Protein AF-A0A1I7V4G0-F1 (afdb_monomer_lite)

Radius of gyration: 18.28 Å; chains: 1; bounding box: 45×37×47 Å

pLDDT: mean 82.53, std 12.0, range [44.81, 97.88]

Organism: NCBI:txid1561998

Structure (mmCIF, N/CA/C/O backbone):
data_AF-A0A1I7V4G0-F1
#
_entry.id   AF-A0A1I7V4G0-F1
#
loop_
_atom_site.group_PDB
_atom_site.id
_atom_site.type_symbol
_atom_site.label_atom_id
_atom_site.label_alt_id
_atom_site.label_comp_id
_atom_site.label_asym_id
_atom_site.label_entity_id
_atom_site.label_seq_id
_atom_site.pdbx_PDB_ins_code
_atom_site.Cartn_x
_atom_site.Cartn_y
_atom_site.Cartn_z
_atom_site.occupancy
_atom_site.B_iso_or_equiv
_atom_site.auth_seq_id
_atom_site.auth_comp_id
_atom_site.auth_asym_id
_atom_site.auth_atom_id
_atom_site.pdbx_PDB_model_num
ATOM 1 N N . MET A 1 1 ? -19.774 11.428 7.472 1.00 60.38 1 MET A N 1
ATOM 2 C CA . MET A 1 1 ? -20.225 10.321 8.338 1.00 60.38 1 MET A CA 1
ATOM 3 C C . MET A 1 1 ? -19.635 10.553 9.718 1.00 60.38 1 MET A C 1
ATOM 5 O O . MET A 1 1 ? -18.481 10.967 9.765 1.00 60.38 1 MET A O 1
ATOM 9 N N . SER A 1 2 ? -20.416 10.386 10.789 1.00 69.69 2 SER A N 1
ATOM 10 C CA . SER A 1 2 ? -19.942 10.648 12.156 1.00 69.69 2 SER A CA 1
ATOM 11 C C . SER A 1 2 ? -19.118 9.472 12.679 1.00 69.69 2 SER A C 1
ATOM 13 O O . SER A 1 2 ? -19.376 8.321 12.309 1.00 69.69 2 SER A O 1
ATOM 15 N N . ARG A 1 3 ? -18.113 9.750 13.514 1.00 74.88 3 ARG A N 1
ATOM 16 C CA . ARG A 1 3 ? -17.252 8.720 14.119 1.00 74.88 3 ARG A CA 1
ATOM 17 C C . ARG A 1 3 ? -18.061 7.726 14.955 1.00 74.88 3 ARG A C 1
ATOM 19 O O . ARG A 1 3 ? -17.821 6.525 14.888 1.00 74.88 3 ARG A O 1
ATOM 26 N N . GLU A 1 4 ? -19.052 8.223 15.680 1.00 77.31 4 GLU A N 1
ATOM 27 C CA . GLU A 1 4 ? -19.886 7.466 16.611 1.00 77.31 4 GLU A CA 1
ATOM 28 C C . GLU A 1 4 ? -20.729 6.416 15.875 1.00 77.31 4 GLU A C 1
ATOM 30 O O . GLU A 1 4 ? -20.828 5.269 16.314 1.00 77.31 4 GLU A O 1
ATOM 35 N N . LEU A 1 5 ? -21.283 6.774 14.709 1.00 77.62 5 LEU A N 1
ATOM 36 C CA . LEU A 1 5 ? -22.025 5.835 13.865 1.00 77.62 5 LEU A CA 1
ATOM 37 C C . LEU A 1 5 ? -21.110 4.751 13.291 1.00 77.62 5 LEU A C 1
ATOM 39 O O . LEU A 1 5 ? -21.495 3.582 13.271 1.00 77.62 5 LEU A O 1
ATOM 43 N N . VAL A 1 6 ? -19.901 5.121 12.857 1.00 80.44 6 VAL A N 1
ATOM 44 C CA . VAL A 1 6 ? -18.903 4.166 12.351 1.00 80.44 6 VAL A CA 1
ATOM 45 C C . VAL A 1 6 ? -18.515 3.170 13.443 1.00 80.44 6 VAL A C 1
ATOM 47 O O . VAL A 1 6 ? -18.574 1.964 13.206 1.00 80.44 6 VAL A O 1
ATOM 50 N N . ASP A 1 7 ? -18.207 3.641 14.653 1.00 82.88 7 ASP A N 1
ATOM 51 C CA . ASP A 1 7 ? -17.859 2.776 15.788 1.00 82.88 7 ASP A CA 1
ATOM 52 C C . ASP A 1 7 ? -19.027 1.857 16.194 1.00 82.88 7 ASP A C 1
ATOM 54 O O . ASP A 1 7 ? -18.824 0.671 16.475 1.00 82.88 7 ASP A O 1
ATOM 58 N N . MET A 1 8 ? -20.268 2.356 16.152 1.00 84.38 8 MET A N 1
ATOM 59 C CA . MET A 1 8 ? -21.464 1.543 16.395 1.00 84.38 8 MET A CA 1
ATOM 60 C C . MET A 1 8 ? -21.638 0.442 15.338 1.00 84.38 8 MET A C 1
ATOM 62 O O . MET A 1 8 ? -21.886 -0.711 15.698 1.00 84.38 8 MET A O 1
ATOM 66 N N . MET A 1 9 ? -21.503 0.770 14.047 1.00 86.56 9 MET A N 1
ATOM 67 C CA . MET A 1 9 ? -21.600 -0.194 12.939 1.00 86.56 9 MET A CA 1
ATOM 68 C C . MET A 1 9 ? -20.532 -1.280 13.057 1.00 86.56 9 MET A C 1
ATOM 70 O O . MET A 1 9 ? -20.836 -2.471 12.997 1.00 86.56 9 MET A O 1
ATOM 74 N N . ILE A 1 10 ? -19.294 -0.858 13.306 1.00 88.19 10 ILE A N 1
ATOM 75 C CA . ILE A 1 10 ? -18.145 -1.724 13.548 1.00 88.19 10 ILE A CA 1
ATOM 76 C C . ILE A 1 10 ? -18.443 -2.741 14.655 1.00 88.19 10 ILE A C 1
ATOM 78 O O . ILE A 1 10 ? -18.275 -3.947 14.452 1.00 88.19 10 ILE A O 1
ATOM 82 N N . LYS A 1 11 ? -18.919 -2.264 15.813 1.00 87.25 11 LYS A N 1
ATOM 83 C CA . LYS A 1 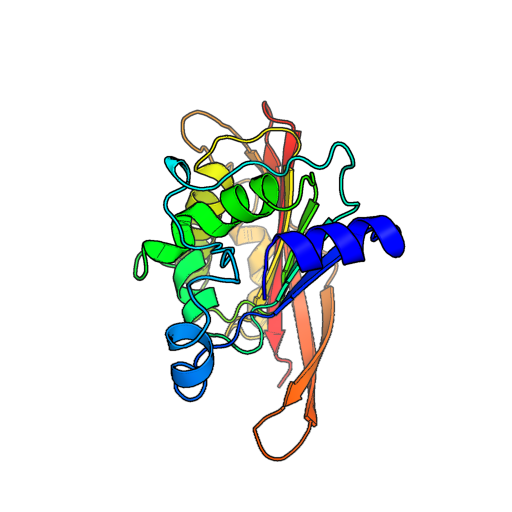11 ? -19.200 -3.111 16.978 1.00 87.25 11 LYS A CA 1
ATOM 84 C C . LYS A 1 11 ? -20.383 -4.043 16.726 1.00 87.25 11 LYS A C 1
ATOM 86 O O . LYS A 1 11 ? -20.306 -5.226 17.054 1.00 87.25 11 LYS A O 1
ATOM 91 N N . LYS A 1 12 ? -21.467 -3.530 16.135 1.00 90.88 12 LYS A N 1
ATOM 92 C CA . LYS A 1 12 ? -22.700 -4.289 15.875 1.00 90.88 12 LYS A CA 1
ATOM 93 C C . LYS A 1 12 ? -22.481 -5.420 14.874 1.00 90.88 12 LYS A C 1
ATOM 95 O O . LYS A 1 12 ? -22.996 -6.515 15.079 1.00 90.88 12 LYS A O 1
ATOM 100 N N . TRP A 1 13 ? -21.720 -5.165 13.813 1.00 92.06 13 TRP A N 1
ATOM 101 C CA . TRP A 1 13 ? -21.499 -6.132 12.734 1.00 92.06 13 TRP A CA 1
ATOM 102 C C . TRP A 1 13 ? -20.205 -6.933 12.871 1.00 92.06 13 TRP A C 1
ATOM 104 O O . TRP A 1 13 ? -19.924 -7.758 12.007 1.00 92.06 13 TRP A O 1
ATOM 114 N N . LYS A 1 14 ? -19.435 -6.729 13.951 1.00 90.19 14 LYS A N 1
ATOM 115 C CA . LYS A 1 14 ? -18.144 -7.400 14.190 1.00 90.19 14 LYS A CA 1
ATOM 116 C C . LYS A 1 14 ? -17.227 -7.286 12.967 1.00 90.19 14 LYS A C 1
ATOM 118 O O . LYS A 1 14 ? -16.697 -8.279 12.468 1.00 90.19 14 LYS A O 1
ATOM 123 N N . VAL A 1 15 ? -17.110 -6.062 12.456 1.00 91.62 15 VAL A N 1
ATOM 124 C CA . VAL A 1 15 ? -16.380 -5.761 11.222 1.00 91.62 15 VAL A CA 1
ATOM 125 C C . VAL A 1 15 ? -14.922 -6.196 11.358 1.00 91.62 15 VAL A C 1
ATOM 127 O O . VAL A 1 15 ? -14.246 -5.824 12.313 1.00 91.62 15 VAL A O 1
ATOM 130 N N . LYS A 1 16 ? -14.442 -6.966 10.378 1.00 93.69 16 LYS A N 1
ATOM 131 C CA . LYS A 1 16 ? -13.060 -7.461 10.328 1.00 93.69 16 LYS A CA 1
ATOM 132 C C . LYS A 1 16 ? -12.141 -6.605 9.468 1.00 93.69 16 LYS A C 1
ATOM 134 O O . LYS A 1 16 ? -10.954 -6.512 9.758 1.00 93.69 16 LYS A O 1
ATOM 139 N N . SER A 1 17 ? -12.682 -5.959 8.440 1.00 94.88 17 SER A N 1
ATOM 140 C CA . SER A 1 17 ? -11.922 -5.092 7.547 1.00 94.88 17 SER A CA 1
ATOM 141 C C . SER A 1 17 ? -12.708 -3.857 7.139 1.00 94.88 17 SER A C 1
ATOM 143 O O . SER A 1 17 ? -13.939 -3.846 7.137 1.00 94.88 17 SER A O 1
ATOM 145 N N . VAL A 1 18 ? -11.979 -2.798 6.802 1.00 92.94 18 VAL A N 1
ATOM 146 C CA . VAL A 1 18 ? -12.547 -1.518 6.367 1.00 92.94 18 VAL A CA 1
ATOM 147 C C . VAL A 1 18 ? -12.012 -1.201 4.982 1.00 92.94 18 VAL A C 1
ATOM 149 O O . VAL A 1 18 ? -10.811 -1.290 4.762 1.00 92.94 18 VAL A O 1
ATOM 152 N N . LYS A 1 19 ? -12.886 -0.795 4.059 1.00 94.38 19 LYS A N 1
ATOM 153 C CA . LYS A 1 19 ? -12.492 -0.267 2.750 1.00 94.38 19 LYS A CA 1
ATOM 154 C C . LYS A 1 19 ? -12.858 1.210 2.652 1.00 94.38 19 LYS A C 1
ATOM 156 O O . LYS A 1 19 ? -14.017 1.584 2.814 1.00 94.38 19 LYS A O 1
ATOM 161 N N . ILE A 1 20 ? -11.859 2.037 2.381 1.00 91.88 20 ILE A N 1
ATOM 162 C CA . ILE A 1 20 ? -11.934 3.487 2.246 1.00 91.88 20 ILE A CA 1
ATOM 163 C C . ILE A 1 20 ? -11.785 3.803 0.760 1.00 91.88 20 ILE A C 1
ATOM 165 O O . ILE A 1 20 ? -10.703 3.657 0.202 1.00 91.88 20 ILE A O 1
ATOM 169 N N . ASN A 1 21 ? -12.868 4.226 0.109 1.00 89.00 21 ASN A N 1
ATOM 170 C CA . ASN A 1 21 ? -12.815 4.664 -1.285 1.00 89.00 21 ASN A CA 1
ATOM 171 C C . ASN A 1 21 ? -12.521 6.167 -1.335 1.00 89.00 21 ASN A C 1
ATOM 173 O O . ASN A 1 21 ? -13.315 6.976 -0.846 1.00 89.00 21 ASN A O 1
ATOM 177 N N . ALA A 1 22 ? -11.375 6.537 -1.901 1.00 86.50 22 ALA A N 1
ATOM 178 C CA . ALA A 1 22 ? -11.020 7.924 -2.149 1.00 86.50 22 ALA A CA 1
ATOM 179 C C . ALA A 1 22 ? -11.677 8.401 -3.447 1.00 86.50 22 ALA A C 1
ATOM 181 O O . ALA A 1 22 ? -11.569 7.751 -4.484 1.00 86.50 22 ALA A O 1
ATOM 182 N N . HIS A 1 23 ? -12.318 9.565 -3.391 1.00 80.06 23 HIS A N 1
ATOM 183 C CA . HIS A 1 23 ? -12.954 10.191 -4.544 1.00 80.06 23 HIS A CA 1
ATOM 184 C C . HIS A 1 23 ? -12.467 11.629 -4.674 1.00 80.06 23 HIS A C 1
ATOM 186 O O . HIS A 1 23 ? -12.555 12.411 -3.721 1.00 80.06 23 HIS A O 1
ATOM 192 N N . PHE A 1 24 ? -11.980 11.989 -5.861 1.00 66.75 24 PHE A N 1
ATOM 193 C CA . PHE A 1 24 ? -11.713 13.381 -6.192 1.00 66.75 24 PHE A CA 1
ATOM 194 C C . PHE A 1 24 ? -13.043 14.053 -6.549 1.00 66.75 24 PHE A C 1
ATOM 196 O O . PHE A 1 24 ? -13.741 13.613 -7.453 1.00 66.75 24 PHE A O 1
ATOM 203 N N . SER A 1 25 ? -13.393 15.121 -5.828 1.00 58.66 25 SER A N 1
ATOM 204 C CA . SER A 1 25 ? -14.670 15.844 -5.910 1.00 58.66 25 SER A CA 1
ATOM 205 C C . SER A 1 25 ? -15.887 15.136 -5.298 1.00 58.66 25 SER A C 1
ATOM 207 O O . SER A 1 25 ? -16.624 14.408 -5.955 1.00 58.66 25 SER A O 1
ATOM 209 N N . ILE A 1 26 ? -16.248 15.597 -4.098 1.00 52.22 26 ILE A N 1
ATOM 210 C CA . ILE A 1 26 ? -17.658 15.848 -3.782 1.00 52.22 26 ILE A CA 1
ATOM 211 C C . ILE A 1 26 ? -17.850 17.361 -3.622 1.00 52.22 26 ILE A C 1
ATOM 213 O O . ILE A 1 26 ? -18.261 17.854 -2.575 1.00 52.22 26 ILE A O 1
ATOM 217 N N . LYS A 1 27 ? -17.522 18.144 -4.661 1.00 45.12 27 LYS A N 1
ATOM 218 C CA . LYS A 1 27 ? -17.737 19.608 -4.663 1.00 45.12 27 LYS A CA 1
ATOM 219 C C . LYS A 1 27 ? -19.223 20.020 -4.681 1.00 45.12 27 LYS A C 1
ATOM 221 O O . LYS A 1 27 ? -19.512 21.206 -4.779 1.00 45.12 27 LYS A O 1
ATOM 226 N N . ARG A 1 28 ? -20.169 19.078 -4.551 1.00 44.81 28 ARG A N 1
ATOM 227 C CA . ARG A 1 28 ? -21.613 19.361 -4.454 1.00 44.81 28 ARG A CA 1
ATOM 228 C C . ARG A 1 28 ? -22.282 18.954 -3.127 1.00 44.81 28 ARG A C 1
ATOM 230 O O . ARG A 1 28 ? -23.356 19.471 -2.856 1.00 44.81 28 ARG A O 1
ATOM 237 N N . ASP A 1 29 ? -21.621 18.193 -2.240 1.00 46.69 29 ASP A N 1
ATOM 238 C CA . ASP A 1 29 ? -22.151 17.870 -0.888 1.00 46.69 29 ASP A CA 1
ATOM 239 C C . ASP A 1 29 ? -21.626 18.796 0.221 1.00 46.69 29 ASP A C 1
ATOM 241 O O . ASP A 1 29 ? -21.861 18.571 1.415 1.00 46.69 29 ASP A O 1
ATOM 245 N N . CYS 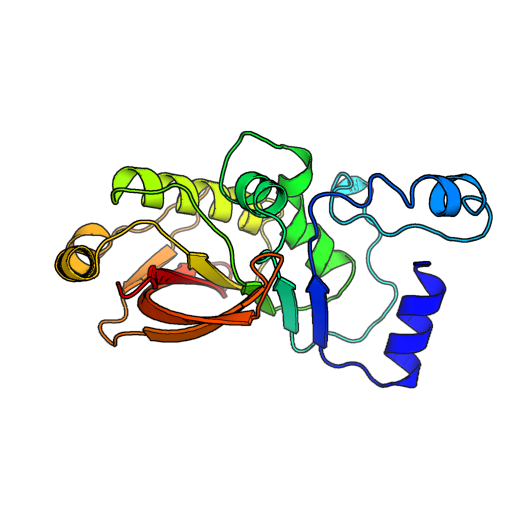A 1 30 ? -20.921 19.872 -0.141 1.00 48.66 30 CYS A N 1
ATOM 246 C CA . CYS A 1 30 ? -20.465 20.877 0.821 1.00 48.66 30 CYS A CA 1
ATOM 247 C C . CYS A 1 30 ? -21.628 21.439 1.663 1.00 48.66 30 CYS A C 1
ATOM 249 O O . CYS A 1 30 ? -21.425 21.735 2.839 1.00 48.66 30 CYS A O 1
ATOM 251 N N . HIS A 1 31 ? -22.850 21.494 1.117 1.00 48.97 31 HIS A N 1
ATOM 252 C CA . HIS A 1 31 ? -24.040 21.936 1.850 1.00 48.97 31 HIS A CA 1
ATOM 253 C C . HIS A 1 31 ? -24.438 21.000 3.004 1.00 48.97 31 HIS A C 1
ATOM 255 O O . HIS A 1 31 ? -24.755 21.482 4.089 1.00 48.97 31 HIS A O 1
ATOM 261 N N . TYR A 1 32 ? -24.347 19.674 2.840 1.00 50.00 32 TYR A N 1
ATOM 262 C CA . TYR A 1 32 ? -24.691 18.734 3.918 1.00 50.00 32 TYR A CA 1
ATOM 263 C C . TYR A 1 32 ? -23.676 18.778 5.071 1.00 50.00 32 TYR A C 1
ATOM 265 O O . TYR A 1 32 ? -24.045 18.677 6.242 1.00 50.00 32 TYR A O 1
ATOM 273 N N . ARG A 1 33 ? -22.383 18.957 4.750 1.00 50.28 33 ARG A N 1
ATOM 274 C CA . ARG A 1 33 ? -21.307 19.061 5.754 1.00 50.28 33 ARG A CA 1
ATOM 275 C C . ARG A 1 33 ? -21.306 20.386 6.513 1.00 50.28 33 ARG A C 1
ATOM 277 O O . ARG A 1 33 ? -20.844 20.400 7.648 1.00 50.28 33 ARG A O 1
ATOM 284 N N . LEU A 1 34 ? -21.748 21.484 5.901 1.00 52.22 34 LEU A N 1
ATOM 285 C CA . LEU A 1 34 ? -21.802 22.795 6.557 1.00 52.22 34 LEU A CA 1
ATOM 286 C C . LEU A 1 34 ? -22.964 22.886 7.554 1.00 52.22 34 LEU A C 1
ATOM 288 O O . LEU A 1 34 ? -22.770 23.427 8.636 1.00 52.22 34 LEU A O 1
ATOM 292 N N . ASN A 1 35 ? -24.110 22.274 7.243 1.00 54.25 35 ASN A N 1
ATOM 293 C CA . ASN A 1 35 ? -25.323 22.393 8.059 1.00 54.25 35 ASN A CA 1
ATOM 294 C C . ASN A 1 35 ? -25.388 21.440 9.269 1.00 54.25 35 ASN A C 1
ATOM 296 O O . ASN A 1 35 ? -26.243 21.621 10.123 1.00 54.25 35 ASN A O 1
ATOM 300 N N . ASN A 1 36 ? -24.507 20.434 9.361 1.00 50.09 36 ASN A N 1
ATOM 301 C CA . ASN A 1 36 ? -24.546 19.407 10.418 1.00 50.09 36 ASN A CA 1
ATOM 302 C C . ASN A 1 36 ? -23.252 19.320 11.252 1.00 50.09 36 ASN A C 1
ATOM 304 O O . ASN A 1 36 ? -23.000 18.296 11.891 1.00 50.09 36 ASN A O 1
ATOM 308 N N . ARG A 1 37 ? -22.404 20.363 11.236 1.00 53.06 37 ARG A N 1
ATOM 309 C CA . ARG A 1 37 ? -21.119 20.365 11.971 1.00 53.06 37 ARG A CA 1
ATOM 310 C C . ARG A 1 37 ? -21.275 20.172 13.481 1.00 53.06 37 ARG A C 1
ATOM 312 O O . ARG A 1 37 ? -20.349 19.669 14.101 1.00 53.06 37 ARG A O 1
ATOM 319 N N . GLU A 1 38 ? -22.421 20.540 14.048 1.00 53.06 38 GLU A N 1
ATOM 320 C CA . GLU A 1 38 ? -22.685 20.445 15.490 1.00 53.06 38 GLU A CA 1
ATOM 321 C C . GLU A 1 38 ? -23.047 19.023 15.958 1.00 53.06 38 GLU A C 1
ATOM 323 O O . GLU A 1 38 ? -22.920 18.725 17.140 1.00 53.06 38 GLU A O 1
ATOM 328 N N . PHE A 1 39 ? -23.440 18.120 15.048 1.00 50.53 39 PHE A N 1
ATOM 329 C CA . PHE A 1 39 ? -23.948 16.781 15.403 1.00 50.53 39 PHE A CA 1
ATOM 330 C C . PHE A 1 39 ? -23.079 15.619 14.907 1.00 50.53 39 PHE A C 1
ATOM 332 O O . PHE A 1 39 ? -23.338 14.460 15.230 1.00 50.53 39 PHE A O 1
ATOM 339 N N . ILE A 1 40 ? -22.077 15.895 14.070 1.00 55.66 40 ILE A N 1
ATOM 340 C CA . ILE A 1 40 ? -21.285 14.874 13.380 1.00 55.66 40 ILE A CA 1
ATOM 341 C C . ILE A 1 40 ? -19.812 15.225 13.533 1.00 55.66 40 ILE A C 1
ATOM 343 O O . ILE A 1 40 ? -19.329 16.107 12.827 1.00 55.66 40 ILE A O 1
ATOM 347 N N . THR A 1 41 ? -19.077 14.478 14.360 1.00 57.91 41 THR A N 1
ATOM 348 C CA . THR A 1 41 ? -17.609 14.538 14.392 1.00 57.91 41 THR A CA 1
ATOM 349 C C . THR A 1 41 ? -17.065 13.981 13.067 1.00 57.91 41 THR A C 1
ATOM 351 O O . THR A 1 41 ? -17.190 12.773 12.820 1.00 57.91 41 THR A O 1
ATOM 354 N N . PRO A 1 42 ? -16.505 14.806 12.158 1.00 62.69 42 PRO A N 1
ATOM 355 C CA . PRO A 1 42 ? -15.954 14.303 10.909 1.00 62.69 42 PRO A CA 1
ATOM 356 C C . PRO A 1 42 ? -14.592 13.663 11.190 1.00 62.69 42 PRO A C 1
ATOM 358 O O . PRO A 1 42 ? -13.697 14.333 11.690 1.00 62.69 42 PRO A O 1
ATOM 361 N N . PHE A 1 43 ? -14.392 12.395 10.828 1.00 67.50 43 PHE A N 1
ATOM 362 C CA . PHE A 1 43 ? -13.042 11.826 10.833 1.00 67.50 43 PHE A CA 1
ATOM 363 C C . PHE A 1 43 ? -12.321 12.207 9.533 1.00 67.50 43 PHE A C 1
ATOM 365 O O . PHE A 1 43 ? -12.877 12.074 8.438 1.00 67.50 43 PHE A O 1
ATOM 372 N N . ARG A 1 44 ? -11.094 12.720 9.646 1.00 75.50 44 ARG A N 1
ATOM 373 C CA . ARG A 1 44 ? -10.277 13.184 8.519 1.00 75.50 44 ARG A CA 1
ATOM 374 C C . ARG A 1 44 ? -8.957 12.431 8.517 1.00 75.50 44 ARG A C 1
ATOM 376 O O . ARG A 1 44 ? -8.191 12.491 9.468 1.00 75.50 44 ARG A O 1
ATOM 383 N N . LEU A 1 45 ? -8.688 11.725 7.425 1.00 81.00 45 LEU A N 1
ATOM 384 C CA . LEU A 1 45 ? -7.430 10.995 7.254 1.00 81.00 45 LEU A CA 1
ATOM 385 C C . LEU A 1 45 ? -6.261 11.920 6.886 1.00 81.00 45 LEU A C 1
ATOM 387 O O . LEU A 1 45 ? -5.112 11.502 6.971 1.00 81.00 45 LEU A O 1
ATOM 391 N N . SER A 1 46 ? -6.559 13.157 6.488 1.00 78.19 46 SER A N 1
ATOM 392 C CA . SER A 1 46 ? -5.597 14.191 6.103 1.00 78.19 46 SER A CA 1
ATOM 393 C C . SER A 1 46 ? -5.264 15.169 7.234 1.00 78.19 46 SER A C 1
ATOM 395 O O . SER A 1 46 ? -4.535 16.134 7.014 1.00 78.19 46 SER A O 1
ATOM 397 N N . ASP A 1 47 ? -5.827 14.982 8.434 1.00 80.56 47 ASP A N 1
ATOM 398 C CA . ASP A 1 47 ? -5.476 15.836 9.567 1.00 80.56 47 ASP A CA 1
ATOM 399 C C . ASP A 1 47 ? -4.001 15.624 9.954 1.00 80.56 47 ASP A C 1
ATOM 401 O O . ASP A 1 47 ? -3.439 14.539 9.739 1.00 80.56 47 ASP A O 1
ATOM 405 N N . PRO A 1 48 ? -3.341 16.639 10.544 1.00 81.50 48 PRO A N 1
ATOM 406 C CA . PRO A 1 48 ? -2.025 16.446 11.135 1.00 81.50 48 PRO A CA 1
ATOM 407 C C . PRO A 1 48 ? -2.041 15.239 12.076 1.00 81.50 48 PRO A C 1
ATOM 409 O O . PRO A 1 48 ? -2.976 15.081 12.865 1.00 81.50 48 PRO A O 1
ATOM 412 N N . PHE A 1 49 ? -1.006 14.399 12.021 1.00 78.38 49 PHE A N 1
ATOM 413 C CA . PHE A 1 49 ? -0.958 13.177 12.829 1.00 78.38 49 PHE A CA 1
ATOM 414 C C . PHE A 1 49 ? -1.159 13.456 14.329 1.00 78.38 49 PHE A C 1
ATOM 416 O O . PHE A 1 49 ? -1.915 12.751 14.998 1.00 78.38 49 PHE A O 1
ATOM 423 N N . ALA A 1 50 ? -0.564 14.543 14.837 1.00 79.25 50 ALA A N 1
ATOM 424 C CA . ALA A 1 50 ? -0.705 14.992 16.224 1.00 79.25 50 ALA A CA 1
ATOM 425 C C . ALA A 1 50 ? -2.166 15.231 16.653 1.00 79.25 50 ALA A C 1
ATOM 427 O O . ALA A 1 50 ? -2.513 14.982 17.806 1.00 79.25 50 ALA A O 1
ATOM 428 N N . ASN A 1 51 ? -3.022 15.651 15.718 1.00 80.25 51 ASN A N 1
ATOM 429 C CA . ASN A 1 51 ? -4.426 15.981 15.971 1.00 80.25 51 ASN A CA 1
ATOM 430 C C . ASN A 1 51 ? -5.365 14.793 15.728 1.00 80.25 51 ASN A C 1
ATOM 432 O O . ASN A 1 51 ? -6.555 14.875 16.022 1.00 80.25 51 ASN A O 1
ATOM 436 N N . THR A 1 52 ? -4.858 13.691 15.175 1.00 79.25 52 THR A N 1
ATOM 437 C CA . THR A 1 52 ? -5.684 12.522 14.883 1.00 79.25 52 THR A CA 1
ATOM 438 C C . THR A 1 52 ? -5.921 11.744 16.173 1.00 79.25 52 THR A C 1
ATOM 440 O O . THR A 1 52 ? -4.982 11.300 16.829 1.00 79.25 52 THR A O 1
ATOM 443 N N . GLU A 1 53 ? -7.172 11.544 16.580 1.00 80.62 53 GLU A N 1
ATOM 444 C CA . GLU A 1 53 ? -7.465 10.744 17.772 1.00 80.62 53 GLU A CA 1
ATOM 445 C C . GLU A 1 53 ? -7.265 9.248 17.509 1.00 80.62 53 GLU A C 1
ATOM 447 O O . GLU A 1 53 ? -7.652 8.710 16.467 1.00 80.62 53 GLU A O 1
ATOM 452 N N . LYS A 1 54 ? -6.655 8.553 18.476 1.00 82.50 54 LYS A N 1
ATOM 453 C CA . LYS A 1 54 ? -6.559 7.092 18.437 1.00 82.50 54 LYS A CA 1
ATOM 454 C C . LYS A 1 54 ? -7.937 6.493 18.687 1.00 82.50 54 LYS A C 1
ATOM 456 O O . LYS A 1 54 ? -8.661 6.942 19.572 1.00 82.50 54 LYS A O 1
ATOM 461 N N . SER A 1 55 ? -8.282 5.460 17.924 1.00 80.31 55 SER A N 1
ATOM 462 C CA . SER A 1 55 ? -9.510 4.711 18.147 1.00 80.31 55 SER A CA 1
ATOM 463 C C . SER A 1 55 ? -9.579 4.219 19.589 1.00 80.31 55 SER A C 1
ATOM 465 O O . SER A 1 55 ? -8.627 3.631 20.101 1.00 80.31 55 SER A O 1
ATOM 467 N N . LYS A 1 56 ? -10.735 4.436 20.220 1.00 77.88 56 LYS A N 1
ATOM 468 C CA . LYS A 1 56 ? -11.064 3.904 21.549 1.00 77.88 56 LYS A CA 1
ATOM 469 C C . LYS A 1 56 ? -11.437 2.416 21.503 1.00 77.88 56 LYS A C 1
ATOM 471 O O . LYS A 1 56 ? -11.694 1.814 22.540 1.00 77.88 56 LYS A O 1
ATOM 476 N N . ASN A 1 57 ? -11.500 1.825 20.308 1.00 71.12 57 ASN A N 1
ATOM 477 C CA . ASN A 1 57 ? -11.810 0.416 20.135 1.00 71.12 57 ASN A CA 1
ATOM 478 C C . ASN A 1 57 ? -10.574 -0.439 20.441 1.00 71.12 57 ASN A C 1
ATOM 480 O O . ASN A 1 57 ? -9.504 -0.223 19.880 1.00 71.12 57 ASN A O 1
ATOM 484 N N . ASN A 1 58 ? -10.752 -1.455 21.286 1.00 72.19 58 ASN A N 1
ATOM 485 C CA . ASN A 1 58 ? -9.675 -2.362 21.699 1.00 72.19 58 ASN A CA 1
ATOM 486 C C . ASN A 1 58 ? -9.464 -3.554 20.751 1.00 72.19 58 ASN A C 1
ATOM 488 O O . ASN A 1 58 ? -8.623 -4.404 21.031 1.00 72.19 58 ASN A O 1
ATOM 492 N N . PHE A 1 59 ? -10.229 -3.660 19.662 1.00 82.88 59 PHE A N 1
ATOM 493 C CA . PHE A 1 59 ? -10.061 -4.741 18.694 1.00 82.88 59 PHE A CA 1
ATOM 494 C C . PHE A 1 59 ? -9.292 -4.238 17.464 1.00 82.88 59 PHE A C 1
ATOM 496 O O . PHE A 1 59 ? -9.374 -3.067 17.087 1.00 82.88 59 PHE A O 1
ATOM 503 N N . LYS A 1 60 ? -8.528 -5.144 16.860 1.00 90.50 60 LYS A N 1
ATOM 504 C CA . LYS A 1 60 ? -7.677 -4.888 15.700 1.00 90.50 60 LYS A CA 1
ATOM 505 C C . LYS A 1 60 ? -8.333 -5.470 14.452 1.00 90.50 60 LYS A C 1
ATOM 507 O O . LYS A 1 60 ? -8.822 -6.594 14.493 1.00 90.50 60 LYS A O 1
ATOM 512 N N . PHE A 1 61 ? -8.346 -4.706 13.369 1.00 94.69 61 PHE A N 1
ATOM 513 C CA . PHE A 1 61 ? -8.849 -5.141 12.071 1.00 94.69 61 PHE A CA 1
ATOM 514 C C . PHE A 1 61 ? -7.847 -6.071 11.387 1.00 94.69 61 PHE A C 1
ATOM 516 O O . PHE A 1 61 ? -6.637 -5.816 11.426 1.00 94.69 61 PHE A O 1
ATOM 523 N N . ASP A 1 62 ? -8.370 -7.079 10.690 1.00 96.31 62 ASP A N 1
ATOM 524 C CA . ASP A 1 62 ? -7.599 -7.993 9.845 1.00 96.31 62 ASP A CA 1
ATOM 525 C C . ASP A 1 62 ? -6.832 -7.207 8.776 1.00 96.31 62 ASP A C 1
ATOM 527 O O . ASP A 1 62 ? -5.661 -7.484 8.531 1.00 96.31 62 ASP A O 1
ATOM 531 N N . HIS A 1 63 ? -7.488 -6.214 8.161 1.00 97.31 63 HIS A N 1
ATOM 532 C CA . HIS A 1 63 ? -6.856 -5.246 7.264 1.00 97.31 63 HIS A CA 1
ATOM 533 C C . HIS A 1 63 ? -7.714 -3.997 7.037 1.00 97.31 63 HIS A C 1
ATOM 535 O O . HIS A 1 63 ? -8.928 -3.995 7.267 1.00 97.31 63 HIS A O 1
ATOM 541 N N . VAL A 1 64 ? -7.086 -2.952 6.503 1.00 96.88 64 VAL A N 1
ATOM 542 C CA . VAL A 1 64 ? -7.766 -1.773 5.955 1.00 96.88 64 VAL A CA 1
ATOM 543 C C . VAL A 1 64 ? -7.336 -1.566 4.506 1.00 96.88 64 VAL A C 1
ATOM 545 O O . VAL A 1 64 ? -6.147 -1.563 4.209 1.00 96.88 64 VAL A O 1
ATOM 548 N N . GLU A 1 65 ? -8.288 -1.384 3.595 1.00 97.56 65 GLU A N 1
ATOM 549 C CA . GLU A 1 65 ? -8.030 -1.054 2.192 1.00 97.56 65 GLU A CA 1
ATOM 550 C C . GLU A 1 65 ? -8.261 0.441 1.935 1.00 97.56 65 GLU A C 1
ATOM 552 O O . GLU A 1 65 ? -9.341 0.958 2.208 1.00 97.56 65 GLU A O 1
ATOM 557 N N . LEU A 1 66 ? -7.273 1.126 1.366 1.00 95.25 66 LEU A N 1
ATOM 558 C CA . LEU A 1 66 ? -7.384 2.452 0.772 1.00 95.25 66 LEU A CA 1
ATOM 559 C C . LEU A 1 66 ? -7.455 2.303 -0.753 1.00 95.25 66 LEU A C 1
ATOM 561 O O . LEU A 1 66 ? -6.456 2.031 -1.411 1.00 95.25 66 LEU A O 1
ATOM 565 N N . ASN A 1 67 ? -8.640 2.492 -1.318 1.00 93.62 67 ASN A N 1
ATOM 566 C CA . ASN A 1 67 ? -8.871 2.396 -2.753 1.00 93.62 67 ASN A CA 1
ATOM 567 C C . ASN A 1 67 ? -8.793 3.778 -3.408 1.00 93.62 67 ASN A C 1
ATOM 569 O O . ASN A 1 67 ? -9.591 4.663 -3.093 1.00 93.62 67 ASN A O 1
ATOM 573 N N . LEU A 1 68 ? -7.851 3.940 -4.334 1.00 91.69 68 LEU A N 1
ATOM 574 C CA . LEU A 1 68 ? -7.519 5.194 -5.018 1.00 91.69 68 LEU A CA 1
ATOM 575 C C . LEU A 1 68 ? -7.950 5.218 -6.489 1.00 91.69 68 LEU A C 1
ATOM 577 O O . LEU A 1 68 ? -7.700 6.201 -7.184 1.00 91.69 68 LEU A O 1
ATOM 581 N N . THR A 1 69 ? -8.635 4.171 -6.956 1.00 88.25 69 THR A N 1
ATOM 582 C CA . THR A 1 69 ? -9.042 3.993 -8.362 1.00 88.25 69 THR A CA 1
ATOM 583 C C . THR A 1 69 ? -9.729 5.233 -8.962 1.00 88.25 69 THR A C 1
ATOM 585 O O . THR A 1 69 ? -9.453 5.606 -10.111 1.00 88.25 69 THR A O 1
ATOM 588 N N . GLU A 1 70 ? -10.571 5.891 -8.155 1.00 84.38 70 GLU A N 1
ATOM 589 C CA . GLU A 1 70 ? -11.406 7.050 -8.507 1.00 84.38 70 GLU A CA 1
ATOM 590 C C . GLU A 1 70 ? -10.817 8.403 -8.048 1.00 84.38 70 GLU A C 1
ATOM 592 O O . GLU A 1 70 ? -11.493 9.434 -8.083 1.00 84.38 70 GLU A O 1
ATOM 597 N N . SER A 1 71 ? -9.562 8.438 -7.583 1.00 85.88 71 SER A N 1
ATOM 598 C CA . SER A 1 71 ? -8.915 9.675 -7.132 1.00 85.88 71 SER A CA 1
ATOM 599 C C . SER A 1 71 ? -7.436 9.724 -7.504 1.00 85.88 71 SER A C 1
ATOM 601 O O . SER A 1 71 ? -6.554 9.390 -6.709 1.00 85.88 71 SER A O 1
ATOM 603 N N . SER A 1 72 ? -7.156 10.223 -8.711 1.00 83.06 72 SER A N 1
ATOM 604 C CA . SER A 1 72 ? -5.784 10.495 -9.158 1.00 83.06 72 SER A CA 1
ATOM 605 C C . SER A 1 72 ? -5.072 11.517 -8.272 1.00 83.06 72 SER A C 1
ATOM 607 O O . SER A 1 72 ? -3.867 11.424 -8.092 1.00 83.06 72 SER A O 1
ATOM 609 N N . GLU A 1 73 ? -5.798 12.475 -7.692 1.00 83.38 73 GLU A N 1
ATOM 610 C CA . GLU A 1 73 ? -5.209 13.471 -6.790 1.00 83.38 73 GLU A CA 1
ATOM 611 C C . GLU A 1 73 ? -4.800 12.856 -5.449 1.00 83.38 73 GLU A C 1
ATOM 613 O O . GLU A 1 73 ? -3.695 13.111 -4.981 1.00 83.38 73 GLU A O 1
ATOM 618 N N . CYS A 1 74 ? -5.616 11.968 -4.864 1.00 86.12 74 CYS A N 1
ATOM 619 C CA . CYS A 1 74 ? -5.196 11.247 -3.658 1.00 86.12 74 CYS A CA 1
ATOM 620 C C . CYS A 1 74 ? -4.021 10.303 -3.941 1.00 86.12 74 CYS A C 1
ATOM 622 O O . CYS A 1 74 ? -3.142 10.187 -3.095 1.00 86.12 74 CYS A O 1
ATOM 624 N N . ALA A 1 75 ? -3.981 9.663 -5.119 1.00 89.75 75 ALA A N 1
ATOM 625 C CA . ALA A 1 75 ? -2.820 8.880 -5.543 1.00 89.75 75 ALA A CA 1
ATOM 626 C C . ALA A 1 75 ? -1.562 9.758 -5.615 1.00 89.75 75 ALA A C 1
ATOM 628 O O . ALA A 1 75 ? -0.596 9.495 -4.904 1.00 89.75 75 ALA A O 1
ATOM 629 N N . ARG A 1 76 ? -1.612 10.874 -6.351 1.00 87.69 76 ARG A N 1
ATOM 630 C CA . ARG A 1 76 ? -0.495 11.829 -6.437 1.00 87.69 76 ARG A CA 1
ATOM 631 C C . ARG A 1 76 ? -0.063 12.360 -5.075 1.00 87.69 76 ARG A C 1
ATOM 633 O O . ARG A 1 76 ? 1.119 12.600 -4.872 1.00 87.69 76 ARG A O 1
ATOM 640 N N . GLY A 1 77 ? -0.995 12.552 -4.149 1.00 86.31 77 GLY A N 1
ATOM 641 C CA . GLY A 1 77 ? -0.682 13.051 -2.817 1.00 86.31 77 GLY A CA 1
ATOM 642 C C . GLY A 1 77 ? 0.108 12.089 -1.931 1.00 86.31 77 GLY A C 1
ATOM 643 O O . GLY A 1 77 ? 0.745 12.548 -0.989 1.00 86.31 77 GLY A O 1
ATOM 644 N N . ILE A 1 78 ? 0.086 10.784 -2.218 1.00 89.06 78 ILE A N 1
ATOM 645 C CA . ILE A 1 78 ? 0.866 9.784 -1.469 1.00 89.06 78 ILE A CA 1
ATOM 646 C C . ILE A 1 78 ? 2.101 9.294 -2.227 1.00 89.06 78 ILE A C 1
ATOM 648 O O . ILE A 1 78 ? 3.002 8.730 -1.613 1.00 89.06 78 ILE A O 1
ATOM 652 N N . THR A 1 79 ? 2.133 9.479 -3.549 1.00 89.38 79 THR A N 1
ATOM 653 C CA . THR A 1 79 ? 3.241 9.036 -4.402 1.00 89.38 79 THR A CA 1
ATOM 654 C C . THR A 1 79 ? 4.150 10.181 -4.863 1.00 89.38 79 THR A C 1
ATOM 656 O O . THR A 1 79 ? 5.191 9.929 -5.454 1.00 89.38 79 THR A O 1
ATOM 659 N N . THR A 1 80 ? 3.815 11.441 -4.553 1.00 86.00 80 THR A N 1
ATOM 660 C CA . THR A 1 80 ? 4.633 12.629 -4.869 1.00 86.00 80 THR A CA 1
ATOM 661 C C . THR A 1 80 ? 4.682 13.610 -3.691 1.00 86.00 80 THR A C 1
ATOM 663 O O . THR A 1 80 ? 3.872 13.531 -2.770 1.00 86.00 80 THR A O 1
ATOM 666 N N . ASP A 1 81 ? 5.578 14.595 -3.737 1.00 79.94 81 ASP A N 1
ATOM 667 C CA . ASP A 1 81 ? 5.690 15.683 -2.748 1.00 79.94 81 ASP A CA 1
ATOM 668 C C . ASP A 1 81 ? 4.676 16.827 -2.935 1.00 79.94 81 ASP A C 1
ATOM 670 O O . ASP A 1 81 ? 4.657 17.792 -2.168 1.00 79.94 81 ASP A O 1
ATOM 674 N N . LYS A 1 82 ? 3.808 16.745 -3.948 1.00 76.62 82 LYS A N 1
ATOM 675 C CA . LYS A 1 82 ? 2.974 17.881 -4.364 1.00 76.62 82 LYS A CA 1
ATOM 676 C C . LYS A 1 82 ? 1.835 18.205 -3.397 1.00 76.62 82 LYS A C 1
ATOM 678 O O . LYS A 1 82 ? 1.306 19.314 -3.454 1.00 76.62 82 LYS A O 1
ATOM 683 N N . MET A 1 83 ? 1.421 17.265 -2.539 1.00 75.81 83 MET A N 1
ATOM 684 C CA . MET A 1 83 ? 0.274 17.448 -1.638 1.00 75.81 83 MET A CA 1
ATOM 685 C C . MET A 1 83 ? 0.564 16.946 -0.219 1.00 75.81 83 MET A C 1
ATOM 687 O O . MET A 1 83 ? 0.262 15.813 0.147 1.00 75.81 83 MET A O 1
ATOM 691 N N . ASN A 1 84 ? 1.072 17.846 0.624 1.00 73.12 84 ASN A N 1
ATOM 692 C CA . ASN A 1 84 ? 1.438 17.550 2.015 1.00 73.12 84 ASN A CA 1
ATOM 693 C C . ASN A 1 84 ? 0.287 17.033 2.900 1.00 73.12 84 ASN A C 1
ATOM 695 O O . ASN A 1 84 ? 0.547 16.465 3.959 1.00 73.12 84 ASN A O 1
ATOM 699 N N . GLU A 1 85 ? -0.971 17.230 2.504 1.00 78.19 85 GLU A N 1
ATOM 700 C CA . GLU A 1 85 ? -2.145 16.828 3.289 1.00 78.19 85 GLU A CA 1
ATOM 701 C C . GLU A 1 85 ? -2.311 15.302 3.414 1.00 78.19 85 GLU A C 1
ATOM 703 O O . GLU A 1 85 ? -2.955 14.835 4.351 1.00 78.19 85 GLU A O 1
ATOM 708 N N . TYR A 1 86 ? -1.691 14.509 2.532 1.00 81.69 86 TYR A N 1
ATOM 709 C CA . TYR A 1 86 ? -1.807 13.044 2.548 1.00 81.69 86 TYR A CA 1
ATOM 710 C C . TYR A 1 86 ? -0.591 12.322 3.134 1.00 81.69 86 TYR A C 1
ATOM 712 O O . TYR A 1 86 ? -0.643 11.107 3.314 1.00 81.69 86 TYR A O 1
ATOM 720 N N . LYS A 1 87 ? 0.467 13.045 3.523 1.00 83.38 87 LYS A N 1
ATOM 721 C CA . LYS A 1 87 ? 1.715 12.441 4.027 1.00 83.38 87 LYS A CA 1
ATOM 722 C C . LYS A 1 87 ? 1.527 11.543 5.258 1.00 83.38 87 LYS A C 1
ATOM 724 O O . LYS A 1 87 ? 2.302 10.627 5.482 1.00 83.38 87 LYS A O 1
ATOM 729 N N . ASN A 1 88 ? 0.487 11.805 6.055 1.00 86.62 88 ASN A N 1
ATOM 730 C CA . ASN A 1 88 ? 0.188 11.066 7.285 1.00 86.62 88 ASN A CA 1
ATOM 731 C C . ASN A 1 88 ? -0.905 10.008 7.095 1.00 86.62 88 ASN A C 1
ATOM 733 O O . ASN A 1 88 ? -1.348 9.413 8.077 1.00 86.62 88 ASN A O 1
ATOM 737 N N . ILE A 1 89 ? -1.400 9.788 5.873 1.00 89.94 89 ILE A N 1
ATOM 738 C CA . ILE A 1 89 ? -2.631 9.019 5.660 1.00 89.94 89 ILE A CA 1
ATOM 739 C C . ILE A 1 89 ? -2.532 7.592 6.209 1.00 89.94 89 ILE A C 1
ATOM 741 O O . ILE A 1 89 ? -3.469 7.118 6.843 1.00 89.94 89 ILE A O 1
ATOM 745 N N . ILE A 1 90 ? -1.386 6.928 6.041 1.00 91.56 90 ILE A N 1
ATOM 746 C CA . ILE A 1 90 ? -1.153 5.553 6.508 1.00 91.56 90 ILE A CA 1
ATOM 747 C C . ILE A 1 90 ? -1.132 5.503 8.035 1.00 91.56 90 ILE A C 1
ATOM 749 O O . ILE A 1 90 ? -1.809 4.676 8.653 1.00 91.56 90 ILE A O 1
ATOM 753 N N . ALA A 1 91 ? -0.424 6.447 8.652 1.00 90.25 91 ALA A N 1
ATOM 754 C CA . ALA A 1 91 ? -0.382 6.574 10.097 1.00 90.25 91 ALA A CA 1
ATOM 755 C C . ALA A 1 91 ? -1.770 6.866 10.691 1.00 90.25 91 ALA A C 1
ATOM 757 O O . ALA A 1 91 ? -2.181 6.227 11.665 1.00 90.25 91 ALA A O 1
ATOM 758 N N . ASN A 1 92 ? -2.522 7.770 10.064 1.00 90.56 92 ASN A N 1
ATOM 759 C CA . ASN A 1 92 ? -3.873 8.138 10.471 1.00 90.56 92 ASN A CA 1
ATOM 760 C C . ASN A 1 92 ? -4.856 6.978 10.294 1.00 90.56 92 ASN A C 1
ATOM 762 O O . ASN A 1 92 ? -5.653 6.726 11.199 1.00 90.56 92 ASN A O 1
ATOM 766 N N . ILE A 1 93 ? -4.766 6.216 9.195 1.00 92.50 93 ILE A N 1
ATOM 767 C CA . ILE A 1 93 ? -5.542 4.983 9.002 1.00 92.50 93 ILE A CA 1
ATOM 768 C C . ILE A 1 93 ? -5.317 4.044 10.182 1.00 92.50 93 ILE A C 1
ATOM 770 O O . ILE A 1 93 ? -6.287 3.633 10.809 1.00 92.50 93 ILE A O 1
ATOM 774 N N . ARG A 1 94 ? -4.063 3.753 10.541 1.00 90.62 94 ARG A N 1
ATOM 775 C CA . ARG A 1 94 ? -3.758 2.818 11.632 1.00 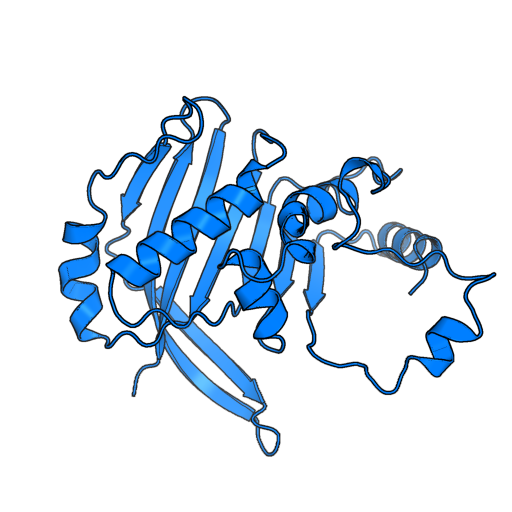90.62 94 ARG A CA 1
ATOM 776 C C . ARG A 1 94 ? -4.213 3.325 12.999 1.00 90.62 94 ARG A C 1
ATOM 778 O O . ARG A 1 94 ? -4.579 2.542 13.872 1.00 90.62 94 ARG A O 1
ATOM 785 N N . ARG A 1 95 ? -4.203 4.642 13.197 1.00 88.88 95 ARG A N 1
ATOM 786 C CA . ARG A 1 95 ? -4.665 5.283 14.432 1.00 88.88 95 ARG A CA 1
ATOM 787 C C . ARG A 1 95 ? -6.187 5.218 14.570 1.00 88.88 95 ARG A C 1
ATOM 789 O O . ARG A 1 95 ? -6.691 4.939 15.657 1.00 88.88 95 ARG A O 1
ATOM 796 N N . ILE A 1 96 ? -6.907 5.422 13.471 1.00 88.44 96 ILE A N 1
ATOM 797 C CA . ILE A 1 96 ? -8.377 5.438 13.400 1.00 88.44 96 ILE A CA 1
ATOM 798 C C . ILE A 1 96 ? -8.962 4.021 13.336 1.00 88.44 96 ILE A C 1
ATOM 800 O O . ILE A 1 96 ? -10.018 3.775 13.931 1.00 88.44 96 ILE A O 1
ATOM 804 N N . PHE A 1 97 ? -8.272 3.118 12.644 1.00 91.31 97 PHE A N 1
ATOM 805 C CA . PHE A 1 97 ? -8.598 1.715 12.426 1.00 91.31 97 PHE A CA 1
ATOM 806 C C . PHE A 1 97 ? -7.370 0.864 12.790 1.00 91.31 97 PHE A C 1
ATOM 808 O O . PHE A 1 97 ? -6.539 0.586 11.922 1.00 91.31 97 PHE A O 1
ATOM 815 N N . PRO A 1 98 ? -7.221 0.462 14.068 1.00 92.38 98 PRO A N 1
ATOM 816 C CA . PRO A 1 98 ? -6.071 -0.317 14.519 1.00 92.38 98 PRO A CA 1
ATOM 817 C C . PRO A 1 98 ? -5.874 -1.567 13.660 1.00 92.38 98 PRO A C 1
ATOM 819 O O . PRO A 1 98 ? -6.706 -2.467 13.669 1.00 92.38 98 PRO A O 1
ATOM 822 N N . THR A 1 99 ? -4.784 -1.626 12.901 1.00 94.94 99 THR A N 1
ATOM 823 C CA . THR A 1 99 ? -4.456 -2.751 12.019 1.00 94.94 99 THR A CA 1
ATOM 824 C C . THR A 1 99 ? -2.945 -2.876 11.868 1.00 94.94 99 THR A C 1
ATOM 826 O O . THR A 1 99 ? -2.217 -1.922 12.123 1.00 94.94 99 THR A O 1
ATOM 829 N N . ASP A 1 100 ? -2.479 -4.043 11.442 1.00 95.69 100 ASP A N 1
ATOM 830 C CA . ASP A 1 100 ? -1.090 -4.245 11.010 1.00 95.69 100 ASP A CA 1
ATOM 831 C C . ASP A 1 100 ? -1.009 -4.504 9.505 1.00 95.69 100 ASP A C 1
ATOM 833 O O . ASP A 1 100 ? 0.074 -4.757 8.991 1.00 95.69 100 ASP A O 1
ATOM 837 N N . TYR A 1 101 ? -2.134 -4.441 8.788 1.00 97.56 101 TYR A N 1
ATOM 838 C CA . TYR A 1 101 ? -2.170 -4.665 7.354 1.00 97.56 101 TYR A CA 1
ATOM 839 C C . TYR A 1 101 ? -2.993 -3.584 6.656 1.00 97.56 101 TYR A C 1
ATOM 841 O O . TYR A 1 101 ? -4.207 -3.476 6.836 1.00 97.56 101 TYR A O 1
ATOM 849 N N . ILE A 1 102 ? -2.315 -2.784 5.838 1.00 97.50 102 ILE A N 1
ATOM 850 C CA . ILE A 1 102 ? -2.938 -1.786 4.974 1.00 97.50 102 ILE A CA 1
ATOM 851 C C . ILE A 1 102 ? -2.737 -2.205 3.519 1.00 97.50 102 ILE A C 1
ATOM 853 O O . ILE A 1 102 ? -1.635 -2.549 3.100 1.00 97.50 102 ILE A O 1
ATOM 857 N N . LYS A 1 103 ? -3.808 -2.169 2.735 1.00 97.88 103 LYS A N 1
ATOM 858 C CA . LYS A 1 103 ? -3.773 -2.409 1.294 1.00 97.88 103 LYS A CA 1
ATOM 859 C C . LYS A 1 103 ? -4.120 -1.115 0.567 1.00 97.88 103 LYS A C 1
ATOM 861 O O . LYS A 1 103 ? -5.151 -0.528 0.853 1.00 97.88 103 LYS A O 1
ATOM 866 N N . ILE A 1 104 ? -3.302 -0.673 -0.374 1.00 96.62 104 ILE A N 1
ATOM 867 C CA . ILE A 1 104 ? -3.557 0.482 -1.234 1.00 96.62 104 ILE A CA 1
ATOM 868 C C . ILE A 1 104 ? -3.833 -0.054 -2.637 1.00 96.62 104 ILE A C 1
ATOM 870 O O . ILE A 1 104 ? -2.994 -0.753 -3.198 1.00 96.62 104 ILE A O 1
ATOM 874 N N . THR A 1 105 ? -5.007 0.230 -3.198 1.00 94.69 105 THR A N 1
ATOM 875 C CA . THR A 1 105 ? -5.423 -0.289 -4.513 1.00 94.69 105 THR A CA 1
ATOM 876 C C . THR A 1 105 ? -5.631 0.821 -5.536 1.00 94.69 105 THR A C 1
ATOM 878 O O . THR A 1 105 ? -6.061 1.924 -5.191 1.00 94.69 105 THR A O 1
ATOM 881 N N . GLY A 1 106 ? -5.342 0.530 -6.809 1.00 91.44 106 GLY A N 1
ATOM 882 C CA . GLY A 1 106 ? -5.621 1.430 -7.928 1.00 91.44 106 GLY A CA 1
ATOM 883 C C . GLY A 1 106 ? -4.845 2.751 -7.928 1.00 91.44 106 GLY A C 1
ATOM 884 O O . GLY A 1 106 ? -5.349 3.739 -8.468 1.00 91.44 106 GLY A O 1
ATOM 885 N N . ALA A 1 107 ? -3.649 2.805 -7.333 1.00 93.00 107 ALA A N 1
ATOM 886 C CA . ALA A 1 107 ? -2.833 4.017 -7.312 1.00 93.00 107 ALA A CA 1
ATOM 887 C C . ALA A 1 107 ? -2.241 4.275 -8.706 1.00 93.00 107 ALA A C 1
ATOM 889 O O . ALA A 1 107 ? -1.248 3.672 -9.108 1.00 93.00 107 ALA A O 1
ATOM 890 N N . LYS A 1 108 ? -2.881 5.158 -9.476 1.00 90.62 108 LYS A N 1
ATOM 891 C CA . LYS A 1 108 ? -2.398 5.570 -10.800 1.00 90.62 108 LYS A CA 1
ATOM 892 C C . LYS A 1 108 ? -1.193 6.494 -10.640 1.00 90.62 108 LYS A C 1
ATOM 894 O O . LYS A 1 108 ? -1.339 7.576 -10.073 1.00 90.62 108 LYS A O 1
ATOM 899 N N . VAL A 1 109 ? -0.047 6.087 -11.178 1.00 90.56 109 VAL A N 1
ATOM 900 C CA . VAL A 1 109 ? 1.189 6.882 -11.192 1.00 90.56 109 VAL A CA 1
ATOM 901 C C . VAL A 1 109 ? 1.543 7.305 -12.613 1.00 90.56 109 VAL A C 1
ATOM 903 O O . VAL A 1 109 ? 1.140 6.669 -13.587 1.00 90.56 109 VAL A O 1
ATOM 906 N N . LEU A 1 110 ? 2.286 8.405 -12.736 1.00 82.12 110 LEU A N 1
ATOM 907 C CA . LEU A 1 110 ? 2.686 8.960 -14.033 1.00 82.12 110 LEU A CA 1
ATOM 908 C C . LEU A 1 110 ? 3.982 8.348 -14.579 1.00 82.12 110 LEU A C 1
ATOM 910 O O . LEU A 1 110 ? 4.374 8.683 -15.692 1.00 82.12 110 LEU A O 1
ATOM 914 N N . SER A 1 111 ? 4.624 7.455 -13.820 1.00 86.19 111 SER A N 1
ATOM 915 C CA . SER A 1 111 ? 5.922 6.884 -14.166 1.00 86.19 111 SER A CA 1
ATOM 916 C C . SER A 1 111 ? 5.897 6.163 -15.512 1.00 86.19 111 SER A C 1
ATOM 918 O O . SER A 1 111 ? 5.100 5.247 -15.752 1.00 86.19 111 SER A O 1
ATOM 920 N N . SER A 1 112 ? 6.823 6.580 -16.365 1.00 82.12 112 SER A N 1
ATOM 921 C CA . SER A 1 112 ? 7.053 6.092 -17.723 1.00 82.12 112 SER A CA 1
ATOM 922 C C . SER A 1 112 ? 8.401 5.385 -17.886 1.00 82.12 112 SER A C 1
ATOM 924 O O . SER A 1 112 ? 8.628 4.748 -18.905 1.00 82.12 112 SER A O 1
ATOM 926 N N . ASN A 1 113 ? 9.274 5.471 -16.878 1.00 86.56 113 ASN A N 1
ATOM 927 C CA . ASN A 1 113 ? 10.538 4.742 -16.777 1.00 86.56 113 ASN A CA 1
ATOM 928 C C . ASN A 1 113 ? 10.845 4.357 -15.312 1.00 86.56 113 ASN A C 1
ATOM 930 O O . ASN A 1 113 ? 10.144 4.770 -14.382 1.00 86.56 113 ASN A O 1
ATOM 934 N N . PHE A 1 114 ? 11.901 3.567 -15.091 1.00 87.94 114 PHE A N 1
ATOM 935 C CA . PHE A 1 114 ? 12.264 3.072 -13.756 1.00 87.94 114 PHE A CA 1
ATOM 936 C C . PHE A 1 114 ? 12.748 4.150 -12.782 1.00 87.94 114 PHE A C 1
ATOM 938 O O . PHE A 1 114 ? 12.501 4.022 -11.586 1.00 87.94 114 PHE A O 1
ATOM 945 N N . SER A 1 115 ? 13.387 5.216 -13.268 1.00 87.06 115 SER A N 1
ATOM 946 C CA . SER A 1 115 ? 13.857 6.318 -12.414 1.00 87.06 115 SER A CA 1
ATOM 947 C C . SER A 1 115 ? 12.680 7.087 -11.804 1.00 87.06 115 SER A C 1
ATOM 949 O O . SER A 1 115 ? 12.625 7.338 -10.597 1.00 87.06 115 SER A O 1
ATOM 951 N N . GLU A 1 116 ? 11.669 7.378 -12.624 1.00 89.50 116 GLU A N 1
ATOM 952 C CA . GLU A 1 116 ? 10.412 7.960 -12.153 1.00 89.50 116 GLU A CA 1
ATOM 953 C C . GLU A 1 116 ? 9.707 7.031 -11.161 1.00 89.50 116 GLU A C 1
ATOM 955 O O . GLU A 1 116 ? 9.273 7.485 -10.109 1.00 89.50 116 GLU A O 1
ATOM 960 N N . LEU A 1 117 ? 9.632 5.728 -11.447 1.00 90.44 117 LEU A N 1
ATOM 961 C CA . LEU A 1 117 ? 9.012 4.759 -10.538 1.00 90.44 117 LEU A CA 1
ATOM 962 C C . LEU A 1 117 ? 9.740 4.666 -9.190 1.00 90.44 117 LEU A C 1
ATOM 964 O O . LEU A 1 117 ? 9.090 4.610 -8.148 1.00 90.44 117 LEU A O 1
ATOM 968 N N . TYR A 1 118 ? 11.074 4.684 -9.199 1.00 88.38 118 TYR A N 1
ATOM 969 C CA . TYR A 1 118 ? 11.880 4.712 -7.979 1.00 88.38 118 TYR A CA 1
ATOM 970 C C . TYR A 1 118 ? 11.569 5.954 -7.132 1.00 88.38 118 TYR A C 1
ATOM 972 O O . TYR A 1 118 ? 11.485 5.877 -5.906 1.00 88.38 118 TYR A O 1
ATOM 980 N N . SER A 1 119 ? 11.321 7.090 -7.786 1.00 88.75 119 SER A N 1
ATOM 981 C CA . SER A 1 119 ? 10.931 8.325 -7.104 1.00 88.75 119 SER A CA 1
ATOM 982 C C . SER A 1 119 ? 9.552 8.186 -6.444 1.00 88.75 119 SER A C 1
ATOM 984 O O . SER A 1 119 ? 9.382 8.581 -5.292 1.00 88.75 119 SER A O 1
ATOM 986 N N . GLU A 1 120 ? 8.581 7.549 -7.108 1.00 90.38 120 GLU A N 1
ATOM 987 C CA . GLU A 1 120 ? 7.272 7.253 -6.498 1.00 90.38 120 GLU A CA 1
ATOM 988 C C . GLU A 1 120 ? 7.398 6.284 -5.307 1.00 90.38 120 GLU A C 1
ATOM 990 O O . GLU A 1 120 ? 6.730 6.474 -4.287 1.00 90.38 120 GLU A O 1
ATOM 995 N N . PHE A 1 121 ? 8.270 5.267 -5.393 1.00 90.94 121 PHE A N 1
ATOM 996 C CA . PHE A 1 121 ? 8.567 4.378 -4.260 1.00 90.94 121 PHE A CA 1
ATOM 997 C C . PHE A 1 121 ? 9.102 5.176 -3.074 1.00 90.94 121 PHE A C 1
ATOM 999 O O . PHE A 1 121 ? 8.603 5.011 -1.963 1.00 90.94 121 PHE A O 1
ATOM 1006 N N . TYR A 1 122 ? 10.064 6.073 -3.307 1.00 88.25 122 TYR A N 1
ATOM 1007 C CA . TYR A 1 122 ? 10.627 6.944 -2.275 1.00 88.25 122 TYR A CA 1
ATOM 1008 C C . TYR A 1 122 ? 9.541 7.747 -1.543 1.00 88.25 122 TYR A C 1
ATOM 1010 O O . TYR A 1 122 ? 9.472 7.730 -0.317 1.00 88.25 122 TYR A O 1
ATOM 1018 N N . PHE A 1 123 ? 8.619 8.391 -2.259 1.00 89.38 123 PHE A N 1
ATOM 1019 C CA . PHE A 1 123 ? 7.537 9.146 -1.612 1.00 89.38 123 PHE A CA 1
ATOM 1020 C C . PHE A 1 123 ? 6.530 8.263 -0.868 1.00 89.38 123 PHE A C 1
ATOM 1022 O O . PHE A 1 123 ? 6.071 8.624 0.224 1.00 89.38 123 PHE A O 1
ATOM 1029 N N . LEU A 1 124 ? 6.219 7.085 -1.411 1.00 90.88 124 LEU A N 1
ATOM 1030 C CA . LEU A 1 124 ? 5.395 6.098 -0.716 1.00 90.88 124 LEU A CA 1
ATOM 1031 C C . LEU A 1 124 ? 6.063 5.642 0.579 1.00 90.88 124 LEU A C 1
ATOM 1033 O O . LEU A 1 124 ? 5.389 5.551 1.605 1.00 90.88 124 LEU A O 1
ATOM 1037 N N . TYR A 1 125 ? 7.379 5.429 0.573 1.00 87.81 125 TYR A N 1
ATOM 1038 C CA . TYR A 1 125 ? 8.125 5.131 1.791 1.00 87.81 125 TYR A CA 1
ATOM 1039 C C . TYR A 1 125 ? 8.012 6.230 2.822 1.00 87.81 125 TYR A C 1
ATOM 1041 O O . TYR A 1 125 ? 7.706 5.922 3.972 1.00 87.81 125 TYR A O 1
ATOM 1049 N N . ASN A 1 126 ? 8.190 7.489 2.422 1.00 86.50 126 ASN A N 1
ATOM 1050 C CA . ASN A 1 126 ? 8.067 8.624 3.337 1.00 86.50 126 ASN A CA 1
ATOM 1051 C C . ASN A 1 126 ? 6.698 8.601 4.013 1.00 86.50 126 ASN A C 1
ATOM 1053 O O . ASN A 1 126 ? 6.599 8.721 5.229 1.00 86.50 126 ASN A O 1
ATOM 1057 N N . THR A 1 127 ? 5.648 8.363 3.230 1.00 88.50 127 THR A N 1
ATOM 1058 C CA . THR A 1 127 ? 4.265 8.302 3.714 1.00 88.50 127 THR A CA 1
ATOM 1059 C C . THR A 1 127 ? 4.020 7.101 4.640 1.00 88.50 127 THR A C 1
ATOM 1061 O O . THR A 1 127 ? 3.294 7.209 5.629 1.00 88.50 127 THR A O 1
ATOM 1064 N N . ILE A 1 128 ? 4.619 5.942 4.350 1.00 88.31 128 ILE A N 1
ATOM 1065 C CA . ILE A 1 128 ? 4.468 4.717 5.153 1.00 88.31 128 ILE A CA 1
ATOM 1066 C C . ILE A 1 128 ? 5.264 4.806 6.465 1.00 88.31 128 ILE A C 1
ATOM 1068 O O . ILE A 1 128 ? 4.774 4.381 7.515 1.00 88.31 128 ILE A O 1
ATOM 1072 N N . TYR A 1 129 ? 6.477 5.359 6.424 1.00 84.75 129 TYR A N 1
ATOM 1073 C CA . TYR A 1 129 ? 7.430 5.350 7.537 1.00 84.75 129 TYR A CA 1
ATOM 1074 C C . TYR A 1 129 ? 7.469 6.617 8.384 1.00 84.75 129 TYR A C 1
ATOM 1076 O O . TYR A 1 129 ? 8.211 6.626 9.368 1.00 84.75 129 TYR A O 1
ATOM 1084 N N . ILE A 1 130 ? 6.654 7.630 8.077 1.00 83.19 130 ILE A N 1
ATOM 1085 C CA . ILE A 1 130 ? 6.632 8.912 8.799 1.00 83.19 130 ILE A CA 1
ATOM 1086 C C . ILE A 1 130 ? 6.497 8.765 10.324 1.00 83.19 130 ILE A C 1
ATOM 1088 O O . ILE A 1 130 ? 7.149 9.487 11.065 1.00 83.19 130 ILE A O 1
ATOM 1092 N N . GLU A 1 131 ? 5.733 7.778 10.802 1.00 81.12 131 GLU A N 1
ATOM 1093 C CA . GLU A 1 131 ? 5.550 7.504 12.241 1.00 81.12 131 GLU A CA 1
ATOM 1094 C C . GLU A 1 131 ? 6.353 6.295 12.750 1.00 81.12 131 GLU A C 1
ATOM 1096 O O . GLU A 1 131 ? 6.055 5.757 13.815 1.00 81.12 131 GLU A O 1
ATOM 1101 N N . ASN A 1 132 ? 7.333 5.818 11.974 1.00 79.12 132 ASN A N 1
ATOM 1102 C CA . ASN A 1 132 ? 8.217 4.694 12.312 1.00 79.12 132 ASN A CA 1
ATOM 1103 C C . ASN A 1 132 ? 7.500 3.515 12.991 1.00 79.12 132 ASN A C 1
ATOM 1105 O O . ASN A 1 132 ? 7.843 3.069 14.089 1.00 79.12 132 ASN A O 1
ATOM 1109 N N . GLN A 1 133 ? 6.446 3.024 12.355 1.00 82.12 133 GLN A N 1
ATOM 1110 C CA . GLN A 1 133 ? 5.639 1.997 12.983 1.00 82.12 133 GLN A CA 1
ATOM 1111 C C . GLN A 1 133 ? 6.276 0.614 12.796 1.00 82.12 133 GLN A C 1
ATOM 1113 O O . GLN A 1 133 ? 6.840 0.336 11.741 1.00 82.12 133 GLN A O 1
ATOM 1118 N N . SER A 1 134 ? 6.149 -0.269 13.791 1.00 87.81 134 SER A N 1
ATOM 1119 C CA . SER A 1 134 ? 6.604 -1.663 13.711 1.00 87.81 134 SER A CA 1
ATOM 1120 C C . SER A 1 134 ? 5.479 -2.616 13.301 1.00 87.81 134 SER A C 1
ATOM 1122 O O . SER A 1 134 ? 4.291 -2.297 13.445 1.00 87.81 134 SER A O 1
ATOM 1124 N N . ASN A 1 135 ? 5.861 -3.792 12.791 1.00 92.12 135 ASN A N 1
ATOM 1125 C CA . ASN A 1 135 ? 4.965 -4.878 12.378 1.00 92.12 135 ASN A CA 1
ATOM 1126 C C . ASN A 1 135 ? 3.884 -4.445 11.373 1.00 92.12 135 ASN A C 1
ATOM 1128 O O . ASN A 1 135 ? 2.777 -4.974 11.389 1.00 92.12 135 ASN A O 1
ATOM 1132 N N . LEU A 1 136 ? 4.170 -3.448 10.532 1.00 94.12 136 LEU A N 1
ATOM 1133 C CA . LEU A 1 136 ? 3.241 -2.994 9.504 1.00 94.12 136 LEU A CA 1
ATOM 1134 C C . LEU A 1 136 ? 3.502 -3.736 8.196 1.00 94.12 136 LEU A C 1
ATOM 1136 O O . LEU A 1 136 ? 4.605 -3.692 7.654 1.00 94.12 136 LEU A O 1
ATOM 1140 N N . ARG A 1 137 ? 2.460 -4.356 7.654 1.00 96.25 137 ARG A N 1
ATOM 1141 C CA . ARG A 1 137 ? 2.405 -4.788 6.265 1.00 96.25 137 ARG A CA 1
ATOM 1142 C C . ARG A 1 137 ? 1.661 -3.749 5.434 1.00 96.25 137 ARG A C 1
ATOM 1144 O O . ARG A 1 137 ? 0.523 -3.404 5.760 1.00 96.25 137 ARG A O 1
ATOM 1151 N N . VAL A 1 138 ? 2.268 -3.303 4.340 1.00 96.69 138 VAL A N 1
ATOM 1152 C CA . VAL A 1 138 ? 1.614 -2.460 3.337 1.00 96.69 138 VAL A CA 1
ATOM 1153 C C . VAL A 1 138 ? 1.707 -3.129 1.974 1.00 96.69 138 VAL A C 1
ATOM 1155 O O . VAL A 1 138 ? 2.802 -3.369 1.482 1.00 96.69 138 VAL A O 1
ATOM 1158 N N . ASP A 1 139 ? 0.569 -3.411 1.350 1.00 97.44 139 ASP A N 1
ATOM 1159 C CA . ASP A 1 139 ? 0.524 -3.863 -0.043 1.00 97.44 139 ASP A CA 1
ATOM 1160 C C . ASP A 1 139 ? 0.026 -2.702 -0.904 1.00 97.44 139 ASP A C 1
ATOM 1162 O O . ASP A 1 139 ? -1.053 -2.180 -0.639 1.00 97.44 139 ASP A O 1
ATOM 1166 N N . VAL A 1 140 ? 0.773 -2.295 -1.925 1.00 96.69 140 VAL A N 1
ATOM 1167 C CA . VAL A 1 140 ? 0.463 -1.147 -2.783 1.00 96.69 140 VAL A CA 1
ATOM 1168 C C . VAL A 1 140 ? 0.363 -1.599 -4.230 1.00 96.69 140 VAL A C 1
ATOM 1170 O O . VAL A 1 140 ? 1.316 -2.130 -4.787 1.00 96.69 140 VAL A O 1
ATOM 1173 N N . GLU A 1 141 ? -0.784 -1.359 -4.854 1.00 95.25 141 GLU A N 1
ATOM 1174 C CA . GLU A 1 141 ? -1.006 -1.590 -6.278 1.00 95.25 141 GLU A CA 1
ATOM 1175 C C . GLU A 1 141 ? -0.790 -0.295 -7.065 1.00 95.25 141 GLU A C 1
ATOM 1177 O O . GLU A 1 141 ? -1.585 0.644 -6.957 1.00 95.25 141 GLU A O 1
ATOM 1182 N N . LEU A 1 142 ? 0.273 -0.266 -7.867 1.00 94.25 142 LEU A N 1
ATOM 1183 C CA . LEU A 1 142 ? 0.661 0.868 -8.699 1.00 94.25 142 LEU A CA 1
ATOM 1184 C C . LEU A 1 142 ? 0.303 0.588 -10.154 1.00 94.25 142 LEU A C 1
ATOM 1186 O O . LEU A 1 142 ? 0.792 -0.367 -10.754 1.00 94.25 142 LEU A O 1
ATOM 1190 N N . LEU A 1 143 ? -0.540 1.439 -10.731 1.00 91.75 143 LEU A N 1
ATOM 1191 C CA . LEU A 1 143 ? -0.929 1.372 -12.136 1.00 91.75 143 LEU A CA 1
ATOM 1192 C C . LEU A 1 143 ? -0.047 2.342 -12.928 1.00 91.75 143 LEU A C 1
ATOM 1194 O O . LEU A 1 143 ? -0.203 3.557 -12.789 1.00 91.75 143 LEU A O 1
ATOM 1198 N N . THR A 1 144 ? 0.869 1.810 -13.738 1.00 91.00 144 THR A N 1
ATOM 1199 C CA . THR A 1 144 ? 1.884 2.583 -14.472 1.00 91.00 144 THR A CA 1
ATOM 1200 C C . THR A 1 144 ? 1.601 2.659 -15.972 1.00 91.00 144 THR A C 1
ATOM 1202 O O . THR A 1 144 ? 0.745 1.950 -16.514 1.00 91.00 144 THR A O 1
ATOM 1205 N N . GLY A 1 145 ? 2.349 3.529 -16.658 1.00 85.38 145 GLY A N 1
ATOM 1206 C CA . GLY A 1 145 ? 2.356 3.643 -18.117 1.00 85.38 145 GLY A CA 1
ATOM 1207 C C . GLY A 1 145 ? 3.332 2.700 -18.829 1.00 85.38 145 GLY A C 1
ATOM 1208 O O . GLY A 1 145 ? 3.477 2.819 -20.045 1.00 85.38 145 GLY A O 1
ATOM 1209 N N . PHE A 1 146 ? 4.003 1.794 -18.106 1.00 85.94 146 PHE A N 1
ATOM 1210 C CA . PHE A 1 146 ? 5.010 0.899 -18.686 1.00 85.94 146 PHE A CA 1
ATOM 1211 C C . PHE A 1 146 ? 4.402 0.006 -19.763 1.00 85.94 146 PHE A C 1
ATOM 1213 O O . PHE A 1 146 ? 3.223 -0.335 -19.727 1.00 85.94 146 PHE A O 1
ATOM 1220 N N . ARG A 1 147 ? 5.213 -0.431 -20.713 1.00 83.88 147 ARG A N 1
ATOM 1221 C CA . ARG A 1 147 ? 4.918 -1.510 -21.650 1.00 83.88 147 ARG A CA 1
ATOM 1222 C C . ARG A 1 147 ? 5.261 -2.837 -20.993 1.00 83.88 147 ARG A C 1
ATOM 1224 O O . ARG A 1 147 ? 6.199 -2.942 -20.210 1.00 83.88 147 ARG A O 1
ATOM 1231 N N . LYS A 1 148 ? 4.563 -3.900 -21.394 1.00 80.69 148 LYS A N 1
ATOM 1232 C CA . LYS A 1 148 ? 4.845 -5.259 -20.908 1.00 80.69 148 LYS A CA 1
ATOM 1233 C C . LYS A 1 148 ? 6.317 -5.664 -21.084 1.00 80.69 148 LYS A C 1
ATOM 1235 O O . LYS A 1 148 ? 6.864 -6.331 -20.215 1.00 80.69 148 LYS A O 1
ATOM 1240 N N . SER A 1 149 ? 6.945 -5.254 -22.190 1.00 82.94 149 SER A N 1
ATOM 1241 C CA . SER A 1 149 ? 8.355 -5.539 -22.485 1.00 82.94 149 SER A CA 1
ATOM 1242 C C . SER A 1 149 ? 9.318 -4.952 -21.454 1.00 82.94 149 SER A C 1
ATOM 1244 O O . SER A 1 149 ? 10.365 -5.536 -21.217 1.00 82.94 149 SER A O 1
ATOM 1246 N N . GLU A 1 150 ? 8.956 -3.843 -20.806 1.00 83.75 150 GLU A N 1
ATOM 1247 C CA . GLU A 1 150 ? 9.802 -3.196 -19.799 1.00 83.75 150 GLU A CA 1
ATOM 1248 C C . GLU A 1 150 ? 9.896 -4.039 -18.517 1.00 83.75 150 GLU A C 1
ATOM 1250 O O . GLU A 1 150 ? 10.876 -3.945 -17.793 1.00 83.75 150 GLU A O 1
ATOM 1255 N N . PHE A 1 151 ? 8.962 -4.962 -18.251 1.00 83.81 151 PHE A N 1
ATOM 1256 C CA . PHE A 1 151 ? 9.090 -5.860 -17.093 1.00 83.81 151 PHE A CA 1
ATOM 1257 C C . PHE A 1 151 ? 10.211 -6.898 -17.211 1.00 83.81 151 PHE A C 1
ATOM 1259 O O . PHE A 1 151 ? 10.495 -7.577 -16.223 1.00 83.81 151 PHE A O 1
ATOM 1266 N N . HIS A 1 152 ? 10.830 -7.043 -18.386 1.00 82.31 152 HIS A N 1
ATOM 1267 C CA . HIS A 1 152 ? 11.986 -7.919 -18.566 1.00 82.31 152 H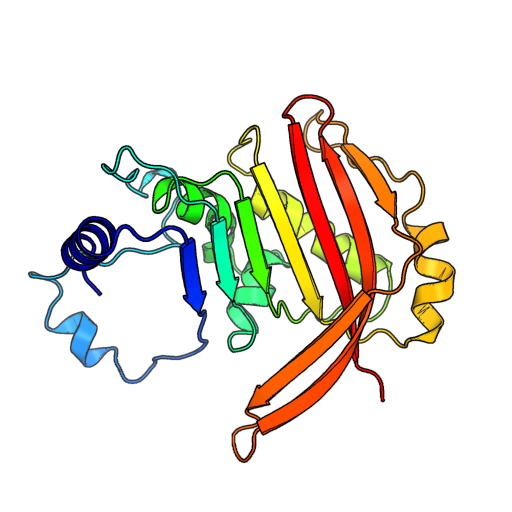IS A CA 1
ATOM 1268 C C . HIS A 1 152 ? 13.191 -7.433 -17.747 1.00 82.31 152 HIS A C 1
ATOM 1270 O O . HIS A 1 152 ? 13.809 -8.223 -17.040 1.00 82.31 152 HIS A O 1
ATOM 1276 N N . ASP A 1 153 ? 13.463 -6.127 -17.774 1.00 83.00 153 ASP A N 1
ATOM 1277 C CA . ASP A 1 153 ? 14.637 -5.528 -17.121 1.00 83.00 153 ASP A CA 1
ATOM 1278 C C . ASP A 1 153 ? 14.361 -5.129 -15.662 1.00 83.00 153 ASP A C 1
ATOM 1280 O O . ASP A 1 153 ? 15.250 -4.706 -14.923 1.00 83.00 153 ASP A O 1
ATOM 1284 N N . PHE A 1 154 ? 13.114 -5.298 -15.227 1.00 83.69 154 PHE A N 1
ATOM 1285 C CA . PHE A 1 154 ? 12.628 -4.889 -13.918 1.00 83.69 154 PHE A CA 1
ATOM 1286 C C . PHE A 1 154 ? 13.367 -5.570 -12.753 1.00 83.69 154 PHE A C 1
ATOM 1288 O O . PHE A 1 154 ? 13.786 -4.856 -11.840 1.00 83.69 154 PHE A O 1
ATOM 1295 N N . PRO A 1 155 ? 13.612 -6.901 -12.756 1.00 84.00 155 PRO A N 1
ATOM 1296 C CA . PRO A 1 155 ? 14.420 -7.521 -11.713 1.00 84.00 155 PRO A CA 1
ATOM 1297 C C . PRO A 1 155 ? 15.831 -6.942 -11.668 1.00 84.00 155 PRO A C 1
ATOM 1299 O O . PRO A 1 155 ? 16.291 -6.613 -10.586 1.00 84.00 155 PRO A O 1
ATOM 1302 N N . ALA A 1 156 ? 16.487 -6.747 -12.817 1.00 84.00 156 ALA A N 1
ATOM 1303 C CA . ALA A 1 156 ? 17.858 -6.243 -12.876 1.00 84.00 156 ALA A CA 1
ATOM 1304 C C . ALA A 1 156 ? 17.998 -4.825 -12.300 1.00 84.00 156 ALA A C 1
ATOM 1306 O O . ALA A 1 156 ? 19.009 -4.528 -11.670 1.00 84.00 156 ALA A O 1
ATOM 1307 N N . TYR A 1 157 ? 16.984 -3.972 -12.475 1.00 82.69 157 TYR A N 1
ATOM 1308 C CA . TYR A 1 157 ? 16.994 -2.609 -11.942 1.00 82.69 157 TYR A CA 1
ATOM 1309 C C . TYR A 1 157 ? 16.833 -2.558 -10.415 1.00 82.69 157 TYR A C 1
ATOM 1311 O O . TYR A 1 157 ? 17.509 -1.780 -9.754 1.00 82.69 157 TYR A O 1
ATOM 1319 N N . PHE A 1 158 ? 15.949 -3.386 -9.847 1.00 78.88 158 PHE A N 1
ATOM 1320 C CA . PHE A 1 158 ? 15.642 -3.375 -8.407 1.00 78.88 158 PHE A CA 1
ATOM 1321 C C . PHE A 1 158 ? 16.411 -4.435 -7.597 1.00 78.88 158 PHE A C 1
ATOM 1323 O O . PHE A 1 158 ? 16.245 -4.530 -6.376 1.00 78.88 158 PHE A O 1
ATOM 1330 N N . PHE A 1 159 ? 17.227 -5.266 -8.254 1.00 69.56 159 PHE A N 1
ATOM 1331 C CA . PHE A 1 159 ? 17.964 -6.348 -7.609 1.00 69.56 159 PHE A CA 1
ATOM 1332 C C . PHE A 1 159 ? 18.959 -5.799 -6.592 1.00 69.56 159 PHE A C 1
ATOM 1334 O O . PHE A 1 159 ? 19.844 -5.024 -6.942 1.00 69.56 159 PHE A O 1
ATOM 1341 N N . ASN A 1 160 ? 18.853 -6.266 -5.344 1.00 63.72 160 ASN A N 1
ATOM 1342 C CA . ASN A 1 160 ? 19.759 -5.888 -4.261 1.00 63.72 160 ASN A CA 1
ATOM 1343 C C . ASN A 1 160 ? 19.962 -4.373 -4.137 1.00 63.72 160 ASN A C 1
ATOM 1345 O O . ASN A 1 160 ? 21.076 -3.938 -3.861 1.00 63.72 160 ASN A O 1
ATOM 1349 N N . ASP A 1 161 ? 18.898 -3.589 -4.304 1.00 67.94 161 ASP A N 1
ATOM 1350 C CA . ASP A 1 161 ? 18.900 -2.179 -3.928 1.00 67.94 161 ASP A CA 1
ATOM 1351 C C . ASP A 1 161 ? 18.368 -2.049 -2.488 1.00 67.94 161 ASP A C 1
ATOM 1353 O O . ASP A 1 161 ? 17.150 -1.939 -2.273 1.00 67.94 161 ASP A O 1
ATOM 1357 N N . PRO A 1 162 ? 19.222 -2.227 -1.454 1.00 66.56 162 PRO A N 1
ATOM 1358 C CA . PRO A 1 162 ? 18.800 -2.065 -0.079 1.00 66.56 162 PRO A CA 1
ATOM 1359 C C . PRO A 1 162 ? 18.420 -0.607 0.141 1.00 66.56 162 PRO A C 1
ATOM 1361 O O . PRO A 1 162 ? 19.255 0.290 0.134 1.00 66.56 162 PRO A O 1
ATOM 1364 N N . PHE A 1 163 ? 17.143 -0.387 0.413 1.00 70.62 163 PHE A N 1
ATOM 1365 C CA . PHE A 1 163 ? 16.674 0.914 0.840 1.00 70.62 163 PHE A CA 1
ATOM 1366 C C . PHE A 1 163 ? 17.038 1.130 2.314 1.00 70.62 163 PHE A C 1
ATOM 1368 O O . PHE A 1 163 ? 16.595 0.370 3.188 1.00 70.62 163 PHE A O 1
ATOM 1375 N N . ASP A 1 164 ? 17.851 2.152 2.579 1.00 69.56 164 ASP A N 1
ATOM 1376 C CA . ASP A 1 164 ? 18.085 2.670 3.923 1.00 69.56 164 ASP A CA 1
ATOM 1377 C C . ASP A 1 164 ? 17.207 3.904 4.157 1.00 69.56 164 ASP A C 1
ATOM 1379 O O . ASP A 1 164 ? 17.358 4.932 3.496 1.00 69.56 164 ASP A O 1
ATOM 1383 N N . TRP A 1 165 ? 16.284 3.790 5.109 1.00 68.44 165 TRP A N 1
ATOM 1384 C CA . TRP A 1 165 ? 15.490 4.914 5.591 1.00 68.44 165 TRP A CA 1
ATOM 1385 C C . TRP A 1 165 ? 15.896 5.268 7.015 1.00 68.44 165 TRP A C 1
ATOM 1387 O O . TRP A 1 165 ? 15.517 4.565 7.953 1.00 68.44 165 TRP A O 1
ATOM 1397 N N . GLU A 1 166 ? 16.644 6.359 7.189 1.00 70.00 166 GLU A N 1
ATOM 1398 C CA . GLU A 1 166 ? 17.075 6.847 8.510 1.00 70.00 166 GLU A CA 1
ATOM 1399 C C . GLU A 1 166 ? 17.789 5.769 9.362 1.00 70.00 166 GLU A C 1
ATOM 1401 O O . GLU A 1 166 ? 17.537 5.634 10.562 1.00 70.00 166 GLU A O 1
ATOM 1406 N N . GLY A 1 167 ? 18.651 4.952 8.747 1.00 67.69 167 GLY A N 1
ATOM 1407 C CA . GLY A 1 167 ? 19.366 3.844 9.397 1.00 67.69 167 GLY A CA 1
ATOM 1408 C C . GLY A 1 167 ? 18.587 2.522 9.425 1.00 67.69 167 GLY A C 1
ATOM 1409 O O . GLY A 1 167 ? 19.005 1.561 10.082 1.00 67.69 167 GLY A O 1
ATOM 1410 N N . ARG A 1 168 ? 17.435 2.442 8.746 1.00 70.75 168 ARG A N 1
ATOM 1411 C CA . ARG A 1 168 ? 16.616 1.228 8.627 1.00 70.75 168 ARG A CA 1
ATOM 1412 C C . ARG A 1 168 ? 16.890 0.551 7.303 1.00 70.75 168 ARG A C 1
ATOM 1414 O O . ARG A 1 168 ? 16.293 0.867 6.277 1.00 70.75 168 ARG A O 1
ATOM 1421 N N . VAL A 1 169 ? 17.735 -0.464 7.377 1.00 79.44 169 VAL A N 1
ATOM 1422 C CA . VAL A 1 169 ? 18.070 -1.302 6.233 1.00 79.44 169 VAL A CA 1
ATOM 1423 C C . VAL A 1 169 ? 16.912 -2.246 5.911 1.00 79.44 169 VAL A C 1
ATOM 1425 O O . VAL A 1 169 ? 16.476 -3.039 6.756 1.00 79.44 169 VAL A O 1
ATOM 1428 N N . HIS A 1 170 ? 16.458 -2.202 4.664 1.00 83.69 170 HIS A N 1
ATOM 1429 C CA . HIS A 1 170 ? 15.497 -3.145 4.104 1.00 83.69 170 HIS A CA 1
ATOM 1430 C C . HIS A 1 170 ? 16.200 -4.142 3.189 1.00 83.69 170 HIS A C 1
ATOM 1432 O O . HIS A 1 170 ? 17.169 -3.810 2.508 1.00 83.69 170 HIS A O 1
ATOM 1438 N N . THR A 1 171 ? 15.712 -5.378 3.155 1.00 86.31 171 THR A N 1
ATOM 1439 C CA . THR A 1 171 ? 16.054 -6.310 2.075 1.00 86.31 171 THR A CA 1
ATOM 1440 C C . THR A 1 171 ? 15.030 -6.163 0.961 1.00 86.31 171 THR A C 1
ATOM 1442 O O . THR A 1 171 ? 13.834 -6.287 1.232 1.00 86.31 171 THR A O 1
ATOM 1445 N N . CYS A 1 172 ? 15.500 -5.923 -0.261 1.00 89.12 172 CYS A N 1
ATOM 1446 C CA . CYS A 1 172 ? 14.686 -5.893 -1.470 1.00 89.12 172 CYS A CA 1
ATOM 1447 C C . CYS A 1 172 ? 14.664 -7.281 -2.123 1.00 89.12 172 CYS A C 1
ATOM 1449 O O . CYS A 1 172 ? 15.700 -7.938 -2.231 1.00 89.12 172 CYS A O 1
ATOM 1451 N N . THR A 1 173 ? 13.492 -7.723 -2.565 1.00 89.69 173 THR A N 1
ATOM 1452 C CA . THR A 1 173 ? 13.313 -8.925 -3.388 1.00 89.69 173 THR A CA 1
ATOM 1453 C C . THR A 1 173 ? 12.311 -8.621 -4.491 1.00 89.69 173 THR A C 1
ATOM 1455 O O . THR A 1 173 ? 11.332 -7.916 -4.255 1.00 89.69 173 THR A O 1
ATOM 1458 N N . VAL A 1 174 ? 12.540 -9.151 -5.688 1.00 88.44 174 VAL A N 1
ATOM 1459 C CA . VAL A 1 174 ? 11.611 -9.023 -6.814 1.00 88.44 174 VAL A CA 1
ATOM 1460 C C . VAL A 1 174 ? 11.037 -10.403 -7.095 1.00 88.44 174 VAL A C 1
ATOM 1462 O O . VAL A 1 174 ? 11.787 -11.364 -7.255 1.00 88.44 174 VAL A O 1
ATOM 1465 N N . GLU A 1 175 ? 9.713 -10.523 -7.121 1.00 85.94 175 GLU A N 1
ATOM 1466 C CA . GLU A 1 175 ? 9.072 -11.783 -7.491 1.00 85.94 175 GLU A CA 1
ATOM 1467 C C . GLU A 1 175 ? 9.097 -11.946 -9.013 1.00 85.94 175 GLU A C 1
ATOM 1469 O O . GLU A 1 175 ? 8.553 -11.128 -9.759 1.00 85.94 175 GLU A O 1
ATOM 1474 N N . ASP A 1 176 ? 9.683 -13.047 -9.486 1.00 73.56 176 ASP A N 1
ATOM 1475 C CA . ASP A 1 176 ? 9.740 -13.345 -10.918 1.00 73.56 176 ASP A CA 1
ATOM 1476 C C . ASP A 1 176 ? 8.395 -13.791 -11.501 1.00 73.56 176 ASP A C 1
ATOM 1478 O O . ASP A 1 176 ? 8.185 -13.715 -12.716 1.00 73.56 176 ASP A O 1
ATOM 1482 N N . SER A 1 177 ? 7.453 -14.203 -10.656 1.00 77.06 177 SER A N 1
ATOM 1483 C CA . SER A 1 177 ? 6.126 -14.608 -11.111 1.00 77.06 177 SER A CA 1
ATOM 1484 C C . SER A 1 177 ? 5.330 -13.397 -11.613 1.00 77.06 177 SER A C 1
ATOM 1486 O O . SER A 1 177 ? 5.238 -12.390 -10.908 1.00 77.06 177 SER A O 1
ATOM 1488 N N . PRO A 1 178 ? 4.733 -13.458 -12.819 1.00 78.81 178 PRO A N 1
ATOM 1489 C CA . PRO A 1 178 ? 3.901 -12.372 -13.303 1.00 78.81 178 PRO A CA 1
ATOM 1490 C C . PRO A 1 178 ? 2.637 -12.267 -12.449 1.00 78.81 178 PRO A C 1
ATOM 1492 O O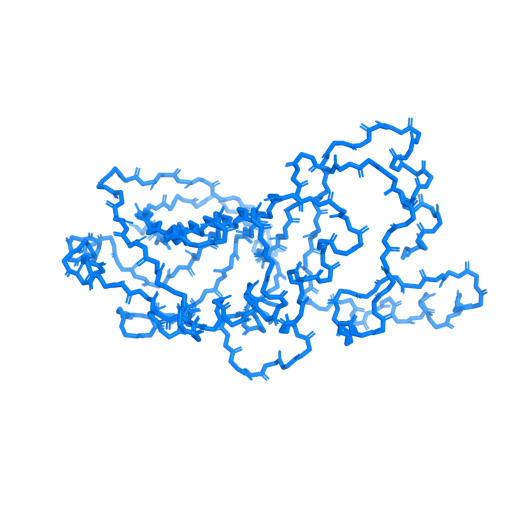 . PRO A 1 178 ? 1.926 -13.248 -12.225 1.00 78.81 178 PRO A O 1
ATOM 1495 N N . ILE A 1 179 ? 2.313 -11.052 -12.025 1.00 86.31 179 ILE A N 1
ATOM 1496 C CA . ILE A 1 179 ? 1.010 -10.752 -11.439 1.00 86.31 179 ILE A CA 1
ATOM 1497 C C . ILE A 1 179 ? 0.028 -10.540 -12.582 1.00 86.31 179 ILE A C 1
ATOM 1499 O O . ILE A 1 179 ? 0.325 -9.795 -13.509 1.00 86.31 179 ILE A O 1
ATOM 1503 N N . SER A 1 180 ? -1.151 -11.157 -12.500 1.00 84.31 180 SER A N 1
ATOM 1504 C CA . SER A 1 180 ? -2.290 -10.834 -13.360 1.00 84.31 180 SER A CA 1
ATOM 1505 C C . SER A 1 180 ? -3.437 -10.270 -12.526 1.00 84.31 180 SER A C 1
ATOM 1507 O O . SER A 1 180 ? -3.760 -10.782 -11.443 1.00 84.31 180 SER A O 1
ATOM 1509 N N . ARG A 1 181 ? -4.037 -9.183 -13.013 1.00 83.50 181 ARG A N 1
ATOM 1510 C CA . ARG A 1 181 ? -5.177 -8.513 -12.384 1.00 83.50 181 ARG A CA 1
ATOM 1511 C C . ARG A 1 181 ? -6.209 -8.123 -13.422 1.00 83.50 181 ARG A C 1
ATOM 1513 O O . ARG A 1 181 ? -5.873 -7.735 -14.535 1.00 83.50 181 ARG A O 1
ATOM 1520 N N . VAL A 1 182 ? -7.467 -8.190 -13.015 1.00 83.94 182 VAL A N 1
ATOM 1521 C CA . VAL A 1 182 ? -8.600 -7.694 -13.787 1.00 83.94 182 VAL A CA 1
ATOM 1522 C C . VAL A 1 182 ? -9.196 -6.535 -13.006 1.00 83.94 182 VAL A C 1
ATOM 1524 O O . VAL A 1 182 ? -9.634 -6.718 -11.872 1.00 83.94 182 VAL A O 1
ATOM 1527 N N . LEU A 1 183 ? -9.195 -5.347 -13.602 1.00 81.25 183 LEU A N 1
ATOM 1528 C CA . LEU A 1 183 ? -9.814 -4.155 -13.033 1.00 81.25 183 LEU A CA 1
ATOM 1529 C C . LEU A 1 183 ? -11.018 -3.766 -13.884 1.00 81.25 183 LEU A C 1
ATOM 1531 O O . LEU A 1 183 ? -10.914 -3.656 -15.104 1.00 81.25 183 LEU A O 1
ATOM 1535 N N . GLN A 1 184 ? -12.158 -3.548 -13.235 1.00 80.44 184 GLN A N 1
ATOM 1536 C CA . GLN A 1 184 ? -13.316 -2.918 -13.859 1.00 80.44 184 GLN A CA 1
ATOM 1537 C C . GLN A 1 184 ? -13.302 -1.436 -13.504 1.00 80.44 184 GLN A C 1
ATOM 1539 O O . GLN A 1 184 ? -13.348 -1.076 -12.330 1.00 80.44 184 GLN A O 1
ATOM 1544 N N . LEU A 1 185 ? -13.210 -0.588 -14.523 1.00 76.19 185 LEU A N 1
ATOM 1545 C CA . LEU A 1 185 ? -13.188 0.864 -14.382 1.00 76.19 185 LEU A CA 1
ATOM 1546 C C . LEU A 1 185 ? -14.426 1.438 -15.056 1.00 76.19 185 LEU A C 1
ATOM 1548 O O . LEU A 1 185 ? -14.736 1.067 -16.187 1.00 76.19 185 LEU A O 1
ATOM 1552 N N . PHE A 1 186 ? -15.118 2.350 -14.385 1.00 75.44 186 PHE A N 1
ATOM 1553 C CA . PHE A 1 186 ? -16.201 3.096 -15.008 1.00 75.44 186 PHE A CA 1
ATOM 1554 C C . PHE A 1 186 ? -15.619 4.323 -15.711 1.00 75.44 186 PHE A C 1
ATOM 1556 O O . PHE A 1 186 ? -15.005 5.174 -15.074 1.00 75.44 186 PHE A O 1
ATOM 1563 N N . ASP A 1 187 ? -15.788 4.426 -17.028 1.00 73.88 187 ASP A N 1
ATOM 1564 C CA . ASP A 1 187 ? -15.261 5.555 -17.815 1.00 73.88 187 ASP A CA 1
ATOM 1565 C C . ASP A 1 187 ? -16.227 6.754 -17.893 1.00 73.88 187 ASP A C 1
ATOM 1567 O O . ASP A 1 187 ? -15.996 7.703 -18.642 1.00 73.88 187 ASP A O 1
ATOM 1571 N N . GLY A 1 188 ? -17.324 6.709 -17.131 1.00 72.44 188 GLY A N 1
ATOM 1572 C CA . GLY A 1 188 ? -18.419 7.677 -17.194 1.00 72.44 188 GLY A CA 1
ATOM 1573 C C . GLY A 1 188 ? -19.572 7.254 -18.108 1.00 72.44 188 GLY A C 1
ATOM 1574 O O . GLY A 1 188 ? -20.654 7.830 -18.007 1.00 72.44 188 GLY A O 1
ATOM 1575 N N . LYS A 1 189 ? -19.379 6.251 -18.974 1.00 79.75 189 LYS A N 1
ATOM 1576 C CA . LYS A 1 189 ? -20.409 5.719 -19.884 1.00 79.75 189 LYS A CA 1
ATOM 1577 C C . LYS A 1 189 ? -20.649 4.229 -19.681 1.00 79.75 189 LYS A C 1
ATOM 1579 O O . LYS A 1 189 ? -21.794 3.790 -19.679 1.00 79.75 189 LYS A O 1
ATOM 1584 N N . CYS A 1 190 ? -19.587 3.451 -19.516 1.00 82.19 190 CYS A N 1
ATOM 1585 C CA . CYS A 1 190 ? -19.654 2.006 -19.363 1.00 82.19 190 CYS A CA 1
ATOM 1586 C C . CYS A 1 190 ? -18.562 1.489 -18.423 1.00 82.19 190 CYS A C 1
ATOM 1588 O O . CYS A 1 190 ? -17.557 2.153 -18.158 1.00 82.19 190 CYS A O 1
ATOM 1590 N N . PHE A 1 191 ? -18.771 0.281 -17.905 1.00 81.56 191 PHE A N 1
ATOM 1591 C CA . PHE A 1 191 ? -17.719 -0.445 -17.211 1.00 81.56 191 PHE A CA 1
ATOM 1592 C C . PHE A 1 191 ? -16.794 -1.078 -18.243 1.00 81.56 191 PHE A C 1
ATOM 1594 O O . PHE A 1 191 ? -17.208 -1.936 -19.020 1.00 81.56 191 PHE A O 1
ATOM 1601 N N . GLN A 1 192 ? -15.534 -0.662 -18.233 1.00 81.62 192 GLN A N 1
ATOM 1602 C CA . GLN A 1 192 ? -14.483 -1.284 -19.015 1.00 81.62 192 GLN A CA 1
ATOM 1603 C C . GLN A 1 192 ? -13.711 -2.258 -18.141 1.00 81.62 192 GLN A C 1
ATOM 1605 O O . GLN A 1 192 ? -13.134 -1.878 -17.120 1.00 81.62 192 GLN A O 1
ATOM 1610 N N . GLN A 1 193 ? -13.665 -3.513 -18.571 1.00 85.44 193 GLN A N 1
ATOM 1611 C CA . GLN A 1 193 ? -12.747 -4.483 -18.005 1.00 85.44 193 GLN A CA 1
ATOM 1612 C C . GLN A 1 193 ? -11.366 -4.298 -18.630 1.00 85.44 193 GLN A C 1
ATOM 1614 O O . GLN A 1 193 ? -11.221 -4.233 -19.850 1.00 85.44 193 GLN A O 1
ATOM 1619 N N . ARG A 1 194 ? -10.343 -4.229 -17.786 1.00 84.44 194 ARG A N 1
ATOM 1620 C CA . ARG A 1 194 ? -8.950 -4.081 -18.190 1.00 84.44 194 ARG A CA 1
ATOM 1621 C C . ARG A 1 194 ? -8.103 -5.142 -17.513 1.00 84.44 194 ARG A C 1
ATOM 1623 O O . ARG A 1 194 ? -8.202 -5.343 -16.304 1.00 84.44 194 ARG A O 1
ATOM 1630 N N . ASN A 1 195 ? -7.262 -5.794 -18.306 1.00 87.44 195 ASN A N 1
ATOM 1631 C CA . ASN A 1 195 ? -6.313 -6.777 -17.813 1.00 87.44 195 ASN A CA 1
ATOM 1632 C C . ASN A 1 195 ? -4.965 -6.096 -17.591 1.00 87.44 195 ASN A C 1
ATOM 1634 O O . ASN A 1 195 ? -4.451 -5.392 -18.461 1.00 87.44 195 ASN A O 1
ATOM 1638 N N . TYR A 1 196 ? -4.405 -6.322 -16.417 1.00 88.19 196 TYR A N 1
ATOM 1639 C CA . TYR A 1 196 ? -3.132 -5.783 -15.993 1.00 88.19 196 TYR A CA 1
ATOM 1640 C C . TYR A 1 196 ? -2.158 -6.920 -15.741 1.00 88.19 196 TYR A C 1
ATOM 1642 O O . TYR A 1 196 ? -2.530 -7.969 -15.202 1.00 88.19 196 TYR A O 1
ATOM 1650 N N . THR A 1 197 ? -0.905 -6.693 -16.117 1.00 89.62 197 THR A N 1
ATOM 1651 C CA . THR A 1 197 ? 0.205 -7.583 -15.782 1.00 89.62 197 THR A CA 1
ATOM 1652 C C . THR A 1 197 ? 1.331 -6.818 -15.135 1.00 89.62 197 THR A C 1
ATOM 1654 O O . THR A 1 197 ? 1.551 -5.657 -15.471 1.00 89.62 197 THR A O 1
ATOM 1657 N N . GLY A 1 198 ? 2.067 -7.473 -14.251 1.00 90.94 198 GLY A N 1
ATOM 1658 C CA . GLY A 1 198 ? 3.136 -6.799 -13.545 1.00 90.94 198 GLY A CA 1
ATOM 1659 C C . GLY A 1 198 ? 4.059 -7.713 -12.773 1.00 90.94 198 GLY A C 1
ATOM 1660 O O . GLY A 1 198 ? 4.039 -8.935 -12.942 1.00 90.94 198 GLY A O 1
ATOM 1661 N N . LYS A 1 199 ? 4.852 -7.087 -11.912 1.00 91.69 199 LYS A N 1
ATOM 1662 C CA . LYS A 1 199 ? 5.822 -7.717 -11.015 1.00 91.69 199 LYS A CA 1
ATOM 1663 C C . LYS A 1 199 ? 5.642 -7.147 -9.612 1.00 91.69 199 LYS A C 1
ATOM 1665 O O . LYS A 1 199 ? 5.161 -6.022 -9.463 1.00 91.69 199 LYS A O 1
ATOM 1670 N N . ARG A 1 200 ? 6.040 -7.913 -8.598 1.00 93.12 200 ARG A N 1
ATOM 1671 C CA . ARG A 1 200 ? 6.092 -7.432 -7.215 1.00 93.12 200 ARG A CA 1
ATOM 1672 C C . ARG A 1 200 ? 7.517 -7.102 -6.818 1.00 93.12 200 ARG A C 1
ATOM 1674 O O . ARG A 1 200 ? 8.405 -7.931 -7.008 1.00 93.12 200 ARG A O 1
ATOM 1681 N N . VAL A 1 201 ? 7.701 -5.939 -6.202 1.00 92.25 201 VAL A N 1
ATOM 1682 C CA . VAL A 1 201 ? 8.889 -5.629 -5.401 1.00 92.25 201 VAL A CA 1
ATOM 1683 C C . VAL A 1 201 ? 8.506 -5.680 -3.933 1.00 92.25 201 VAL A C 1
ATOM 1685 O O . VAL A 1 201 ? 7.569 -5.009 -3.511 1.00 92.25 201 VAL A O 1
ATOM 1688 N N . THR A 1 202 ? 9.234 -6.462 -3.153 1.00 92.75 202 THR A N 1
ATOM 1689 C CA . THR A 1 202 ? 9.005 -6.634 -1.723 1.00 92.75 202 THR A CA 1
ATOM 1690 C C . THR A 1 202 ? 10.198 -6.109 -0.952 1.00 92.75 202 THR A C 1
ATOM 1692 O O . THR A 1 202 ? 11.324 -6.574 -1.138 1.00 92.75 202 THR A O 1
ATOM 1695 N N . TYR A 1 203 ? 9.929 -5.203 -0.022 1.00 91.25 203 TYR A N 1
ATOM 1696 C CA . TYR A 1 203 ? 10.905 -4.672 0.910 1.00 91.25 203 TYR A CA 1
ATOM 1697 C C . TYR A 1 203 ? 10.552 -5.086 2.327 1.00 91.25 203 TYR A C 1
ATOM 1699 O O . TYR A 1 203 ? 9.467 -4.801 2.833 1.00 91.25 203 TYR A O 1
ATOM 1707 N N . LYS A 1 204 ? 11.492 -5.761 2.984 1.00 91.44 204 LYS A N 1
ATOM 1708 C CA . LYS A 1 204 ? 11.332 -6.243 4.356 1.00 91.44 204 LYS A CA 1
ATOM 1709 C C . LYS A 1 204 ? 12.319 -5.539 5.273 1.00 91.44 204 LYS A C 1
ATOM 1711 O O . LYS A 1 204 ? 13.529 -5.612 5.060 1.00 91.44 204 LYS A O 1
ATOM 1716 N N . GLY A 1 205 ? 11.803 -4.854 6.287 1.00 88.94 205 GLY A N 1
ATOM 1717 C CA . GLY A 1 205 ? 12.615 -4.152 7.273 1.00 88.94 205 GLY A CA 1
ATOM 1718 C C . GLY A 1 205 ? 13.332 -5.132 8.196 1.00 88.94 205 GLY A C 1
ATOM 1719 O O . GLY A 1 205 ? 12.712 -6.042 8.751 1.00 88.94 205 GLY A O 1
ATOM 1720 N N . LYS A 1 206 ? 14.645 -4.948 8.379 1.00 85.38 206 LYS A N 1
ATOM 1721 C CA . LYS A 1 206 ? 15.464 -5.833 9.227 1.00 85.38 206 LYS A CA 1
ATOM 1722 C C . LYS A 1 206 ? 15.200 -5.657 10.726 1.00 85.38 206 LYS A C 1
ATOM 1724 O O . LYS A 1 206 ? 15.391 -6.601 11.482 1.00 85.38 206 LYS A O 1
ATOM 1729 N N . THR A 1 207 ? 14.770 -4.469 11.153 1.00 84.06 207 THR A N 1
ATOM 1730 C CA . THR A 1 207 ? 14.681 -4.093 12.577 1.00 84.06 207 THR A CA 1
ATOM 1731 C C . THR A 1 207 ? 13.254 -3.888 13.085 1.00 84.06 207 THR A C 1
ATOM 1733 O O . THR A 1 207 ? 12.995 -4.091 14.266 1.00 84.06 207 THR A O 1
ATOM 1736 N N . ASN A 1 208 ? 12.312 -3.511 12.218 1.00 85.81 208 ASN A N 1
ATOM 1737 C CA . ASN A 1 208 ? 10.935 -3.163 12.597 1.00 85.81 208 ASN A CA 1
ATOM 1738 C C . ASN A 1 208 ? 9.888 -4.212 12.176 1.00 85.81 208 ASN A C 1
ATOM 1740 O O . ASN A 1 208 ? 8.704 -4.027 12.464 1.00 85.81 208 ASN A O 1
ATOM 1744 N N . ASN A 1 209 ? 10.311 -5.298 11.513 1.00 89.31 209 ASN A N 1
ATOM 1745 C CA . ASN A 1 209 ? 9.446 -6.354 10.973 1.00 89.31 209 ASN A CA 1
ATOM 1746 C C . ASN A 1 209 ? 8.337 -5.824 10.037 1.00 89.31 209 ASN A C 1
ATOM 1748 O O . ASN A 1 209 ? 7.256 -6.405 9.938 1.00 89.31 209 ASN A O 1
ATOM 1752 N N . CYS A 1 210 ? 8.586 -4.697 9.366 1.00 92.06 210 CYS A N 1
ATOM 1753 C CA . CYS A 1 210 ? 7.672 -4.162 8.367 1.00 92.06 210 CYS A CA 1
ATOM 1754 C C . CYS A 1 210 ? 7.890 -4.838 7.015 1.00 92.06 210 CYS A C 1
ATOM 1756 O O . CYS A 1 210 ? 9.011 -5.213 6.664 1.00 92.06 210 CYS A O 1
ATOM 1758 N N . VAL A 1 211 ? 6.810 -4.992 6.255 1.00 94.31 211 VAL A N 1
ATOM 1759 C CA . VAL A 1 211 ? 6.830 -5.570 4.908 1.00 94.31 211 VAL A CA 1
ATOM 1760 C C . VAL A 1 211 ? 6.058 -4.647 3.985 1.00 94.31 211 VAL A C 1
ATOM 1762 O O . VAL A 1 211 ? 4.884 -4.379 4.225 1.00 94.31 211 VAL A O 1
ATOM 1765 N N . ILE A 1 212 ? 6.702 -4.172 2.929 1.00 94.38 212 ILE A N 1
ATOM 1766 C CA . ILE A 1 212 ? 6.077 -3.324 1.920 1.00 94.38 212 ILE A CA 1
ATOM 1767 C C . ILE A 1 212 ? 6.162 -4.048 0.586 1.00 94.38 212 ILE A C 1
ATOM 1769 O O . ILE A 1 212 ? 7.252 -4.370 0.122 1.00 94.38 212 ILE A O 1
ATOM 1773 N N . ASN A 1 213 ? 5.008 -4.318 -0.008 1.00 95.38 213 ASN A N 1
ATOM 1774 C CA . ASN A 1 213 ? 4.884 -4.963 -1.304 1.00 95.38 213 ASN A CA 1
ATOM 1775 C C . ASN A 1 213 ? 4.381 -3.932 -2.314 1.00 95.38 213 ASN A C 1
ATOM 1777 O O . ASN A 1 213 ? 3.295 -3.388 -2.133 1.00 95.38 213 ASN A O 1
ATOM 1781 N N . PHE A 1 214 ? 5.129 -3.697 -3.383 1.00 94.50 214 PHE A N 1
ATOM 1782 C CA . PHE A 1 214 ? 4.708 -2.892 -4.524 1.00 94.50 214 PHE A CA 1
ATOM 1783 C C . PHE A 1 214 ? 4.359 -3.810 -5.691 1.00 94.50 214 PHE A C 1
ATOM 1785 O O . PHE A 1 214 ? 5.246 -4.375 -6.328 1.00 94.50 214 PHE A O 1
ATOM 1792 N N . ASP A 1 215 ? 3.068 -3.942 -5.979 1.00 94.50 215 ASP A N 1
ATOM 1793 C CA . ASP A 1 215 ? 2.555 -4.569 -7.194 1.00 94.50 215 ASP A CA 1
ATOM 1794 C C . ASP A 1 215 ? 2.586 -3.519 -8.305 1.00 94.50 215 ASP A C 1
ATOM 1796 O O . ASP A 1 215 ? 1.705 -2.663 -8.388 1.00 94.50 215 ASP A O 1
ATOM 1800 N N . VAL A 1 216 ? 3.615 -3.563 -9.150 1.00 93.50 216 VAL A N 1
ATOM 1801 C CA . VAL A 1 216 ? 3.773 -2.624 -10.265 1.00 93.50 216 VAL A CA 1
ATOM 1802 C C . VAL A 1 216 ? 3.126 -3.218 -11.497 1.00 93.50 216 VAL A C 1
ATOM 1804 O O . VAL A 1 216 ? 3.608 -4.210 -12.041 1.00 93.50 216 VAL A O 1
ATOM 1807 N N . LEU A 1 217 ? 2.019 -2.619 -11.925 1.00 92.06 217 LEU A N 1
ATOM 1808 C CA . LEU A 1 217 ? 1.134 -3.146 -12.950 1.00 92.06 217 LEU A CA 1
ATOM 1809 C C . LEU A 1 217 ? 1.092 -2.239 -14.180 1.00 92.06 217 LEU A C 1
ATOM 1811 O O . LEU A 1 217 ? 0.909 -1.029 -14.077 1.00 92.06 217 LEU A O 1
ATOM 1815 N N . SER A 1 218 ? 1.145 -2.854 -15.356 1.00 88.88 218 SER A N 1
ATOM 1816 C CA . SER A 1 218 ? 0.889 -2.222 -16.650 1.00 88.88 218 SER A CA 1
ATOM 1817 C C . SER A 1 218 ? -0.395 -2.753 -17.265 1.00 88.88 218 SER A C 1
ATOM 1819 O O . SER A 1 218 ? -0.745 -3.927 -17.106 1.00 88.88 218 SER A O 1
ATOM 1821 N N . PHE A 1 219 ? -1.072 -1.886 -18.012 1.00 81.62 219 PHE A N 1
ATOM 1822 C CA . PHE A 1 219 ? -2.196 -2.263 -18.851 1.00 81.62 219 PHE A CA 1
ATOM 1823 C C . PHE A 1 219 ? -1.738 -3.064 -20.081 1.00 81.62 219 PHE A C 1
ATOM 1825 O O . PHE A 1 219 ? -0.888 -2.616 -20.853 1.00 81.62 219 PHE A O 1
ATOM 1832 N N . LEU A 1 220 ? -2.359 -4.224 -20.303 1.00 65.88 220 LEU A N 1
ATOM 1833 C CA . LEU A 1 220 ? -2.214 -4.976 -21.547 1.00 65.88 220 LEU A CA 1
ATOM 1834 C C . LEU A 1 220 ? -3.009 -4.272 -22.657 1.00 65.88 220 LEU A C 1
ATOM 1836 O O . LEU A 1 220 ? -4.238 -4.329 -22.655 1.00 65.88 220 LEU A O 1
ATOM 1840 N N . LYS A 1 221 ? -2.306 -3.599 -23.576 1.00 57.78 221 LYS A N 1
ATOM 1841 C CA . LYS A 1 221 ? -2.879 -3.173 -24.862 1.00 57.78 221 LYS A CA 1
ATOM 1842 C C . LYS A 1 221 ? -2.991 -4.348 -25.821 1.00 57.78 221 LYS A C 1
AT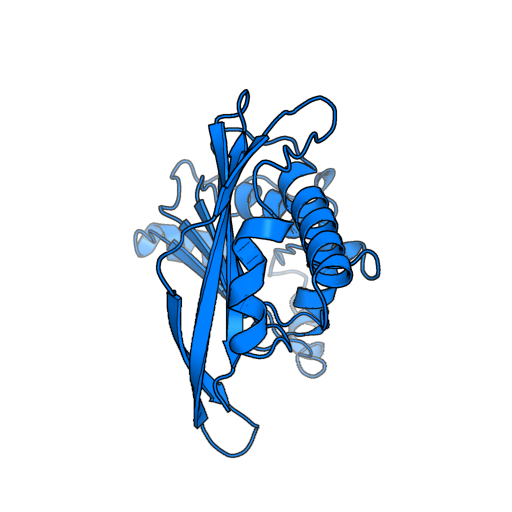OM 1844 O O . LYS A 1 221 ? -2.051 -5.175 -25.830 1.00 57.78 221 LYS A O 1
#

Foldseek 3Di:
DALVVVVVCCVVVVAQEEEAEDADDPVPCVVVCVVCVPPGDDQDLLPDLVPQAADPDPDAHAEYEYECQRPQPLLCCQQHPPHNSQLQNQVSCCRSHPYQEYEYHNREDEDADDVSVVSSVVSNCSSNCVVPAFSHEYEYEYEYAYDPVRQVCVCVVQPQPFDDDPNWTKGKDKDPDKDWDWDFDDPVPDTDIWIKIFIWIWIATPPRRYIYIYTYIYTDD

InterPro domains:
  IPR009497 Regulator protein, PHA-1 [PF06542] (3-107)

Sequence (221 aa):
MSRELVDMMIKKWKVKSVKINAHFSIKRDCHYRLNNREFITPFRLSDPFANTEKSKNNFKFDHVELNLTESSECARGITTDKMNEYKNIIANIRRIFPTDYIKITGAKVLSSNFSELYSEFYFLYNTIYIENQSNLRVDVELLTGFRKSEFHDFPAYFFNDPFDWEGRVHTCTVEDSPISRVLQLFDGKCFQQRNYTGKRVTYKGKTNNCVINFDVLSFLK

Secondary structure (DSSP, 8-state):
-BHHHHHHHHHHHT--EEEEEEES--TT-HHHHHHTTTT--B--TTS-GGGPPPP-----BSEEEEEEEE-HHHHHHHHSTT-GGGTTHHHHHHHHS-BSEEEEEEEE----SHHHHHHHHHHHHHHHHTT--SS-EEEEEEEE---GGGGGTHHHHHTT---EETTEEEEEEEEEEEEEEEEEEE-SSSEEEEEEEEEEEEEEETTT--EEEEEEEEE--